Protein AF-A0A1H7GK86-F1 (afdb_monomer_lite)

Secondary structure (DSSP, 8-state):
-EEES-EEEEEESS-SB----TTS-TTS-EEEEES-EEEEEESSS-SBB-SEEEEESEEEEESTT-EE-SSBEEPTTSPBPSEEEEEE--EEEEEETTEEEETTTTTSTTSSSSEEEETTTTEEEEEEEEES-EEESS-TTEEEEEEEEEEEEE--SSGGGGEEEEESS-EEEE-SSEEEEEESSEEEEE-SS-EEEEES-EEEEESSEEEE--SSS-S--EEEEES-EEEEE-SSEEEE--TT-EEEESEEEEESTT-EE-TTS-EE-TTSSSBPSEEEEEE---TT-SS-SSS-SHHHHHHHHHHHTTSSPPPHHHHHHH-SSSSSS--HHHHHHHHHHHTTSS---

Sequence (349 aa):
MKFVDADVSVNSKYVGVGWGSVSLDDSENTIVINHSRLDVKSSNEPAVSYKNIVLKDSCIENPVGGYTAAHYICTSSSNAAQEVLISPVDKYGIEMDDVPVTNVNSSDVKGDGKVSYDVDTKTLTLNGGTYSYINNNDVEGLTINVAADTTIKNKSNSDNYGRTFELDEDTTITGKGKLTIEAASAGVVDWYDSVLTIKNANLDITAPYGLKGPEIDKGFEKLIIMNSTLNINSSNRAISDFNYGIVLKNCKIVAPENAIISERGDVYESDGKTFVKVLKIKPNGMKGDVTGDGKINTSDVTKVAAHVKGKKLLTKEQQALVDIDGNGKVTITDLTRIAAHAKGKKMIQ

Organism: Ruminococcus albus (NCBI:txid1264)

pLDDT: mean 91.28, std 9.72, range [48.66, 98.94]

Structure (mmCIF, N/CA/C/O backbone):
data_AF-A0A1H7GK86-F1
#
_entry.id   AF-A0A1H7GK86-F1
#
loop_
_atom_site.group_PDB
_atom_site.id
_atom_site.type_symbol
_atom_site.label_atom_id
_atom_site.label_alt_id
_atom_site.label_comp_id
_atom_site.label_asym_id
_atom_site.label_entity_id
_atom_site.label_seq_id
_atom_site.pdbx_PDB_ins_code
_atom_site.Cartn_x
_atom_site.Cartn_y
_atom_site.Cartn_z
_atom_site.occupancy
_atom_site.B_iso_or_equiv
_atom_site.auth_seq_id
_atom_site.auth_comp_id
_atom_site.auth_asym_id
_atom_site.auth_atom_id
_atom_site.pdbx_PDB_model_num
ATOM 1 N N . MET A 1 1 ? 13.642 6.087 -36.904 1.00 84.62 1 MET A N 1
ATOM 2 C CA . MET A 1 1 ? 12.747 4.903 -37.001 1.00 84.62 1 MET A CA 1
ATOM 3 C C . MET A 1 1 ? 11.980 4.753 -35.691 1.00 84.62 1 MET A C 1
ATOM 5 O O . MET A 1 1 ? 12.528 5.113 -34.656 1.00 84.62 1 MET A O 1
ATOM 9 N N . LYS A 1 2 ? 10.731 4.272 -35.710 1.00 91.00 2 LYS A N 1
ATOM 10 C CA . LYS A 1 2 ? 9.925 4.089 -34.493 1.00 91.00 2 LYS A CA 1
ATOM 11 C C . LYS A 1 2 ? 9.169 2.761 -34.539 1.00 91.00 2 LYS A C 1
ATOM 13 O O . LYS A 1 2 ? 8.502 2.499 -35.534 1.00 91.00 2 LYS A O 1
ATOM 18 N N . PHE A 1 3 ? 9.250 1.991 -33.461 1.00 93.88 3 PHE A N 1
ATOM 19 C CA . PHE A 1 3 ? 8.387 0.845 -33.178 1.00 93.88 3 PHE A CA 1
ATOM 20 C C . PHE A 1 3 ? 7.424 1.234 -32.051 1.00 93.88 3 PHE A C 1
ATOM 22 O O . PHE A 1 3 ? 7.843 1.877 -31.085 1.00 93.88 3 PHE A O 1
ATOM 29 N N . VAL A 1 4 ? 6.137 0.936 -32.227 1.00 96.62 4 VAL A N 1
ATOM 30 C CA . VAL A 1 4 ? 5.062 1.205 -31.259 1.00 96.62 4 VAL A CA 1
ATOM 31 C C . VAL A 1 4 ? 4.141 0.003 -31.269 1.00 96.62 4 VAL A C 1
ATOM 33 O O . VAL A 1 4 ? 3.648 -0.325 -32.348 1.00 96.62 4 VAL A O 1
ATOM 36 N N . ASP A 1 5 ? 3.952 -0.641 -30.116 1.00 96.06 5 ASP A N 1
ATOM 37 C CA . ASP A 1 5 ? 3.096 -1.828 -29.974 1.00 96.06 5 ASP A CA 1
ATOM 38 C C . ASP A 1 5 ? 3.395 -2.903 -31.033 1.00 96.06 5 ASP A C 1
ATOM 40 O O . ASP A 1 5 ? 2.504 -3.556 -31.575 1.00 96.06 5 ASP A O 1
ATOM 44 N N . ALA A 1 6 ? 4.676 -3.033 -31.388 1.00 96.00 6 ALA A N 1
ATOM 45 C CA . ALA A 1 6 ? 5.135 -3.900 -32.459 1.00 96.00 6 ALA A CA 1
ATOM 46 C C . ALA A 1 6 ? 5.778 -5.167 -31.894 1.00 96.00 6 ALA A C 1
ATOM 48 O O . ALA A 1 6 ? 6.481 -5.113 -30.887 1.00 96.00 6 ALA A O 1
ATOM 49 N N . ASP A 1 7 ? 5.603 -6.284 -32.597 1.00 97.19 7 ASP A N 1
ATOM 50 C CA . ASP A 1 7 ? 6.373 -7.509 -32.394 1.00 97.19 7 ASP A CA 1
ATOM 51 C C . ASP A 1 7 ? 7.182 -7.788 -33.659 1.00 97.19 7 ASP A C 1
ATOM 53 O O .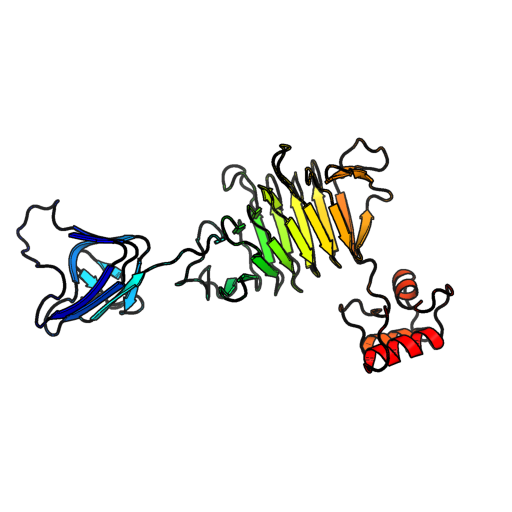 ASP A 1 7 ? 6.633 -8.011 -34.742 1.00 97.19 7 ASP A O 1
ATOM 57 N N . VAL A 1 8 ? 8.503 -7.681 -33.539 1.00 95.94 8 VAL A N 1
ATOM 58 C CA . VAL A 1 8 ? 9.427 -7.751 -34.668 1.00 95.94 8 VAL A CA 1
ATOM 59 C C . VAL A 1 8 ? 10.517 -8.762 -34.368 1.00 95.94 8 VAL A C 1
ATOM 61 O O . VAL A 1 8 ? 11.170 -8.719 -33.327 1.00 95.94 8 VAL A O 1
ATOM 64 N N . SER A 1 9 ? 10.765 -9.648 -35.329 1.00 96.50 9 SER A N 1
ATOM 65 C CA . SER A 1 9 ? 11.885 -10.582 -35.287 1.00 96.50 9 SER A CA 1
ATOM 66 C C . SER A 1 9 ? 12.755 -10.445 -36.531 1.00 96.50 9 SER A C 1
ATOM 68 O O . SER A 1 9 ? 12.253 -10.466 -37.655 1.00 96.50 9 SER A O 1
ATOM 70 N N . VAL A 1 10 ? 14.066 -10.306 -36.333 1.00 94.31 10 VAL A N 1
ATOM 71 C CA . VAL A 1 10 ? 15.051 -10.126 -37.405 1.00 94.31 10 VAL A CA 1
ATOM 72 C C . VAL A 1 10 ? 16.206 -11.097 -37.213 1.00 94.31 10 VAL A C 1
ATOM 74 O O . VAL A 1 10 ? 16.843 -11.120 -36.167 1.00 94.31 10 VAL A O 1
ATOM 77 N N . ASN A 1 11 ? 16.523 -11.850 -38.265 1.00 93.81 11 ASN A N 1
ATOM 78 C CA . ASN A 1 11 ? 17.737 -12.655 -38.350 1.00 93.81 11 ASN A CA 1
ATOM 79 C C . ASN A 1 11 ? 18.570 -12.143 -39.528 1.00 93.81 11 ASN A C 1
ATOM 81 O O . ASN A 1 11 ? 18.125 -12.212 -40.675 1.00 93.81 11 ASN A O 1
ATOM 85 N N . SER A 1 12 ? 19.763 -11.622 -39.253 1.00 90.19 12 SER A N 1
ATOM 86 C CA . SER A 1 12 ? 20.654 -11.035 -40.257 1.00 90.19 12 SER A CA 1
ATOM 87 C C . SER A 1 12 ? 22.052 -11.637 -40.178 1.00 90.19 12 SER A C 1
ATOM 89 O O . SER A 1 12 ? 22.502 -12.114 -39.140 1.00 90.19 12 SER A O 1
ATOM 91 N N . LYS A 1 13 ? 22.779 -11.610 -41.294 1.00 87.06 13 LYS A N 1
ATOM 92 C CA . LYS A 1 13 ? 24.205 -11.964 -41.298 1.00 87.06 13 LYS A CA 1
ATOM 93 C C . LYS A 1 13 ? 25.082 -10.815 -40.775 1.00 87.06 13 LYS A C 1
ATOM 95 O O . LYS A 1 13 ? 26.131 -11.062 -40.181 1.00 87.06 13 LYS A O 1
ATOM 100 N N . TYR A 1 14 ? 24.650 -9.582 -41.021 1.00 86.75 14 TYR A N 1
ATOM 101 C CA . TYR A 1 14 ? 25.329 -8.326 -40.671 1.00 86.75 14 TYR A CA 1
ATOM 102 C C . TYR A 1 14 ? 24.502 -7.605 -39.597 1.00 86.75 14 TYR A C 1
ATOM 104 O O . TYR A 1 14 ? 23.848 -8.296 -38.815 1.00 86.75 14 TYR A O 1
ATOM 112 N N . VAL A 1 15 ? 24.489 -6.267 -39.535 1.00 82.50 15 VAL A N 1
ATOM 113 C CA . VAL A 1 15 ? 23.549 -5.557 -38.646 1.00 82.50 15 VAL A CA 1
ATOM 114 C C . VAL A 1 15 ? 22.115 -6.052 -38.871 1.00 82.50 15 VAL A C 1
ATOM 116 O O . VAL A 1 15 ? 21.673 -6.226 -40.012 1.00 82.50 15 VAL A O 1
ATOM 119 N N . GLY A 1 16 ? 21.400 -6.329 -37.779 1.00 81.75 16 GLY A N 1
ATOM 120 C CA . GLY A 1 16 ? 19.996 -6.732 -37.822 1.00 81.75 16 GLY A CA 1
ATOM 121 C C . GLY A 1 16 ? 19.073 -5.540 -38.053 1.00 81.75 16 GLY A C 1
ATOM 122 O O . GLY A 1 16 ? 18.332 -5.501 -39.032 1.00 81.75 16 GLY A O 1
ATOM 123 N N . VAL A 1 17 ? 19.144 -4.546 -37.168 1.00 85.38 17 VAL A N 1
ATOM 124 C CA . VAL A 1 17 ? 18.317 -3.335 -37.217 1.00 85.38 17 VAL A CA 1
ATOM 125 C C . VAL A 1 17 ? 19.205 -2.093 -37.198 1.00 85.38 17 VAL A C 1
ATOM 127 O O . VAL A 1 17 ? 19.900 -1.822 -36.218 1.00 85.38 17 VAL A O 1
ATOM 130 N N . GLY A 1 18 ? 19.149 -1.327 -38.290 1.00 79.81 18 GLY A N 1
ATOM 131 C CA . GLY A 1 18 ? 19.946 -0.117 -38.514 1.00 79.81 18 GLY A CA 1
ATOM 132 C C . GLY A 1 18 ? 21.078 -0.309 -39.526 1.00 79.81 18 GLY A C 1
ATOM 133 O O . GLY A 1 18 ? 21.353 -1.420 -39.974 1.00 79.81 18 GLY A O 1
ATOM 134 N N . TRP A 1 19 ? 21.720 0.792 -39.922 1.00 67.25 19 TRP A N 1
ATOM 135 C CA . TRP A 1 19 ? 22.901 0.770 -40.790 1.00 67.25 19 TRP A CA 1
ATOM 136 C C . TRP A 1 19 ? 23.836 1.918 -40.402 1.00 67.25 19 TRP A C 1
ATOM 138 O O . TRP A 1 19 ? 23.474 3.093 -40.482 1.00 67.25 19 TRP A O 1
ATOM 148 N N . GLY A 1 20 ? 25.025 1.574 -39.912 1.00 54.88 20 GLY A N 1
ATOM 149 C CA . GLY A 1 20 ? 26.016 2.536 -39.451 1.00 54.88 20 GLY A CA 1
ATOM 150 C C . GLY A 1 20 ? 26.873 3.060 -40.597 1.00 54.88 20 GLY A C 1
ATOM 151 O O . GLY A 1 20 ? 28.006 2.622 -40.755 1.00 54.88 20 GLY A O 1
ATOM 152 N N . SER A 1 21 ? 26.395 4.034 -41.373 1.00 50.97 21 SER A N 1
ATOM 153 C CA . SER A 1 21 ? 27.348 4.959 -41.993 1.00 50.97 21 SER A CA 1
ATOM 154 C C . SER A 1 21 ? 27.716 6.001 -40.943 1.00 50.97 21 SER A C 1
ATOM 156 O O . SER A 1 21 ? 26.876 6.803 -40.539 1.00 50.97 21 SER A O 1
ATOM 158 N N . VAL A 1 22 ? 28.980 6.007 -40.527 1.00 51.28 22 VAL A N 1
ATOM 159 C CA . VAL A 1 22 ? 29.613 6.982 -39.613 1.00 51.28 22 VAL A CA 1
ATOM 160 C C . VAL A 1 22 ? 29.567 8.439 -40.127 1.00 51.28 22 VAL A C 1
ATOM 162 O O . VAL A 1 22 ? 30.190 9.314 -39.539 1.00 51.28 22 VAL A O 1
ATOM 165 N N . SER A 1 23 ? 28.860 8.706 -41.232 1.00 50.78 23 SER A N 1
ATOM 166 C CA . SER A 1 23 ? 28.911 9.942 -42.018 1.00 50.78 23 SER A CA 1
ATOM 167 C C . SER A 1 23 ? 27.542 10.562 -42.341 1.00 50.78 23 SER A C 1
ATOM 169 O O . SER A 1 23 ? 27.446 11.297 -43.321 1.00 50.78 23 SER A O 1
ATOM 171 N N . LEU A 1 24 ? 26.473 10.247 -41.602 1.00 48.66 24 LEU A N 1
ATOM 172 C CA . LEU A 1 24 ? 25.184 10.932 -41.775 1.00 48.66 24 LEU A CA 1
ATOM 173 C C . LEU A 1 24 ? 24.991 11.972 -40.675 1.00 48.66 24 LEU A C 1
ATOM 175 O O . LEU A 1 24 ? 25.201 11.669 -39.502 1.00 48.66 24 LEU A O 1
ATOM 179 N N . ASP A 1 25 ? 24.605 13.176 -41.101 1.00 53.25 25 ASP A N 1
ATOM 180 C CA . ASP A 1 25 ? 24.373 14.355 -40.272 1.00 53.25 25 ASP A CA 1
ATOM 181 C C . ASP A 1 25 ? 23.618 14.031 -38.973 1.00 53.25 25 ASP A C 1
ATOM 183 O O . ASP A 1 25 ? 22.652 13.265 -38.911 1.00 53.25 25 ASP A O 1
ATOM 187 N N . ASP A 1 26 ? 24.114 14.635 -37.904 1.00 53.19 26 ASP A N 1
ATOM 188 C CA . ASP A 1 26 ? 24.126 14.091 -36.552 1.00 53.19 26 ASP A CA 1
ATOM 189 C C . ASP A 1 26 ? 22.781 14.103 -35.790 1.00 53.19 26 ASP A C 1
ATOM 191 O O . ASP A 1 26 ? 22.754 13.713 -34.616 1.00 53.19 26 ASP A O 1
ATOM 195 N N . SER A 1 27 ? 21.672 14.500 -36.421 1.00 52.91 27 SER A N 1
ATOM 196 C CA . SER A 1 27 ? 20.358 14.682 -35.782 1.00 52.91 27 SER A CA 1
ATOM 197 C C . SER A 1 27 ? 19.278 13.655 -36.164 1.00 52.91 27 SER A C 1
ATOM 199 O O . SER A 1 27 ? 18.300 13.536 -35.425 1.00 52.91 27 SER A O 1
ATOM 201 N N . GLU A 1 28 ? 19.427 12.869 -37.241 1.00 58.44 28 GLU A N 1
ATOM 202 C CA . GLU A 1 28 ? 18.308 12.051 -37.765 1.00 58.44 28 GLU A CA 1
ATOM 203 C C . GLU A 1 28 ? 18.376 10.536 -37.469 1.00 58.44 28 GLU A C 1
ATOM 205 O O . GLU A 1 28 ? 17.367 9.836 -37.600 1.00 58.44 28 GLU A O 1
ATOM 210 N N . ASN A 1 29 ? 19.504 9.991 -36.992 1.00 79.88 29 ASN A N 1
ATOM 211 C CA . ASN A 1 29 ? 19.657 8.535 -36.816 1.00 79.88 29 ASN A CA 1
ATOM 212 C C . ASN A 1 29 ? 19.263 8.017 -35.413 1.00 79.88 29 ASN A C 1
ATOM 214 O O . ASN A 1 29 ? 20.079 7.447 -34.682 1.00 79.88 29 ASN A O 1
ATOM 218 N N . THR A 1 30 ? 17.999 8.227 -35.037 1.00 86.06 30 THR A N 1
ATOM 219 C CA . THR A 1 30 ? 17.417 7.729 -33.776 1.00 86.06 30 THR A CA 1
ATOM 220 C C . THR A 1 30 ? 16.427 6.592 -34.032 1.00 86.06 30 THR A C 1
ATOM 222 O O . THR A 1 30 ? 15.552 6.694 -34.903 1.00 86.06 30 THR A O 1
ATOM 225 N N . ILE A 1 31 ? 16.520 5.526 -33.236 1.00 90.00 31 ILE A N 1
ATOM 226 C CA . ILE A 1 31 ? 15.469 4.516 -33.099 1.00 90.00 31 ILE A CA 1
ATOM 227 C C . ILE A 1 31 ? 14.743 4.714 -31.768 1.00 90.00 31 ILE A C 1
ATOM 229 O O . ILE A 1 31 ? 15.368 4.842 -30.717 1.00 90.00 31 ILE A O 1
ATOM 233 N N . VAL A 1 32 ? 13.414 4.752 -31.824 1.00 93.31 32 VAL A N 1
ATOM 234 C CA . VAL A 1 32 ? 12.554 4.753 -30.637 1.00 93.31 32 VAL A CA 1
ATOM 235 C C . VAL A 1 32 ? 11.793 3.438 -30.608 1.00 93.31 32 VAL A C 1
ATOM 237 O O . VAL A 1 32 ? 11.059 3.137 -31.548 1.00 93.31 32 VAL A O 1
ATOM 240 N N . ILE A 1 33 ? 11.962 2.671 -29.540 1.00 95.50 33 ILE A N 1
ATOM 241 C CA . ILE A 1 33 ? 11.252 1.414 -29.309 1.00 95.50 33 ILE A CA 1
ATOM 242 C C . ILE A 1 33 ? 10.310 1.681 -28.146 1.00 95.50 33 ILE A C 1
ATOM 244 O O . ILE A 1 33 ? 10.768 1.922 -27.030 1.00 95.50 33 ILE A O 1
ATOM 248 N N . ASN A 1 34 ? 9.017 1.769 -28.452 1.00 97.50 34 ASN A N 1
ATOM 249 C CA . ASN A 1 34 ? 7.983 2.124 -27.494 1.00 97.50 34 ASN A CA 1
ATOM 250 C C . ASN A 1 34 ? 7.036 0.951 -27.282 1.00 97.50 34 ASN A C 1
ATOM 252 O O . ASN A 1 34 ? 6.364 0.572 -28.241 1.00 97.50 34 ASN A O 1
ATOM 256 N N . HIS A 1 35 ? 6.975 0.411 -26.068 1.00 97.38 35 HIS A N 1
ATOM 257 C CA . HIS A 1 35 ? 6.081 -0.696 -25.725 1.00 97.38 35 HIS A CA 1
ATOM 258 C C . HIS A 1 35 ? 6.071 -1.796 -26.804 1.00 97.38 35 HIS A C 1
ATOM 260 O O . HIS A 1 35 ? 5.052 -2.116 -27.402 1.00 97.38 35 HIS A O 1
ATOM 266 N N . SER A 1 36 ? 7.255 -2.277 -27.191 1.00 97.62 36 SER A N 1
ATOM 267 C CA . SER A 1 36 ? 7.409 -3.178 -28.339 1.00 97.62 36 SER A CA 1
ATOM 268 C C . SER A 1 36 ? 8.354 -4.324 -28.018 1.00 97.62 36 SER A C 1
ATOM 270 O O . SER A 1 36 ? 9.335 -4.149 -27.294 1.00 97.62 36 SER A O 1
ATOM 272 N N . ARG A 1 37 ? 8.092 -5.477 -28.634 1.00 97.12 37 ARG A N 1
ATOM 273 C CA . ARG A 1 37 ? 9.010 -6.608 -28.665 1.00 97.12 37 ARG A CA 1
ATOM 274 C C . ARG A 1 37 ? 9.904 -6.524 -29.901 1.00 97.12 37 ARG A C 1
ATOM 276 O O . ARG A 1 37 ? 9.423 -6.401 -31.028 1.00 97.12 37 ARG A O 1
ATOM 283 N N . LEU A 1 38 ? 11.213 -6.616 -29.695 1.00 96.69 38 LEU A N 1
ATOM 284 C CA . LEU A 1 38 ? 12.206 -6.639 -30.763 1.00 96.69 38 LEU A CA 1
ATOM 285 C C . LEU A 1 38 ? 13.244 -7.737 -30.493 1.00 96.69 38 LEU A C 1
ATOM 287 O O . LEU A 1 38 ? 14.086 -7.595 -29.612 1.00 96.69 38 LEU A O 1
ATOM 291 N N . ASP A 1 39 ? 13.178 -8.819 -31.267 1.00 97.50 39 ASP A N 1
ATOM 292 C CA . ASP A 1 39 ? 14.074 -9.984 -31.207 1.00 97.50 39 ASP A CA 1
ATOM 293 C C . ASP A 1 39 ? 15.011 -9.972 -32.418 1.00 97.50 39 ASP A C 1
ATOM 295 O O . ASP A 1 39 ? 14.604 -10.252 -33.548 1.00 97.50 39 ASP A O 1
ATOM 299 N N . VAL A 1 40 ? 16.258 -9.559 -32.210 1.00 96.31 40 VAL A N 1
ATOM 300 C CA . VAL A 1 40 ? 17.212 -9.281 -33.285 1.00 96.31 40 VAL A CA 1
ATOM 301 C C . VAL A 1 40 ? 18.475 -10.089 -33.077 1.00 96.31 40 VAL A C 1
ATOM 303 O O . VAL A 1 40 ? 19.158 -9.957 -32.062 1.00 96.31 40 VAL A O 1
ATOM 306 N N . LYS A 1 41 ? 18.811 -10.889 -34.087 1.00 95.75 41 LYS A N 1
ATOM 307 C CA . LYS A 1 41 ? 20.003 -11.734 -34.109 1.00 95.75 41 LYS A CA 1
ATOM 308 C C . LYS A 1 41 ? 20.855 -11.412 -35.325 1.00 95.75 41 LYS A C 1
ATOM 310 O O . LYS A 1 41 ? 20.350 -11.311 -36.448 1.00 95.75 41 LYS A O 1
ATOM 315 N N . SER A 1 42 ? 22.153 -11.283 -35.101 1.00 93.62 42 SER A N 1
ATOM 316 C CA . SER A 1 42 ? 23.173 -11.050 -36.117 1.00 93.62 42 SER A CA 1
ATOM 317 C C . SER A 1 42 ? 24.361 -11.990 -35.926 1.00 93.62 42 SER A C 1
ATOM 319 O O . SER A 1 42 ? 24.714 -12.333 -34.805 1.00 93.62 42 SER A O 1
ATOM 321 N N . SER A 1 43 ? 25.007 -12.425 -37.013 1.00 91.31 43 SER A N 1
ATOM 322 C CA . SER A 1 43 ? 26.142 -13.363 -36.905 1.00 91.31 43 SER A CA 1
ATOM 323 C C . SER A 1 43 ? 27.527 -12.705 -36.907 1.00 91.31 43 SER A C 1
ATOM 325 O O . SER A 1 43 ? 28.463 -13.278 -36.360 1.00 91.31 43 SER A O 1
ATOM 327 N N . ASN A 1 44 ? 27.691 -11.532 -37.534 1.00 86.12 44 ASN A N 1
ATOM 328 C CA . ASN A 1 44 ? 29.019 -10.919 -37.738 1.00 86.12 44 ASN A CA 1
ATOM 329 C C . ASN A 1 44 ? 29.164 -9.503 -37.171 1.00 86.12 44 ASN A C 1
ATOM 331 O O . ASN A 1 44 ? 30.279 -9.031 -36.978 1.00 86.12 44 ASN A O 1
ATOM 335 N N . GLU A 1 45 ? 28.055 -8.817 -36.928 1.00 89.00 45 GLU A N 1
ATOM 336 C CA . GLU A 1 45 ? 28.014 -7.399 -36.558 1.00 89.00 45 GLU A CA 1
ATOM 337 C C . GLU A 1 45 ? 27.010 -7.194 -35.420 1.00 89.00 45 GLU A C 1
ATOM 339 O O . GLU A 1 45 ? 26.300 -8.139 -35.085 1.00 89.00 45 GLU A O 1
ATOM 344 N N . PRO A 1 46 ? 26.935 -6.010 -34.795 1.00 91.31 46 PRO A N 1
ATOM 345 C CA . PRO A 1 46 ? 25.956 -5.739 -33.745 1.00 91.31 46 PRO A CA 1
ATOM 346 C C . PRO A 1 46 ? 24.510 -5.947 -34.215 1.00 91.31 46 PRO A C 1
ATOM 348 O O . PRO A 1 46 ? 24.156 -5.570 -35.329 1.00 91.31 46 PRO A O 1
ATOM 351 N N . ALA A 1 47 ? 23.661 -6.503 -33.353 1.00 92.94 47 ALA A N 1
ATOM 352 C CA . ALA A 1 47 ? 22.250 -6.758 -33.633 1.00 92.94 47 ALA A CA 1
ATOM 353 C C . ALA A 1 47 ? 21.506 -5.460 -33.957 1.00 92.94 47 ALA A C 1
ATOM 355 O O . ALA A 1 47 ? 20.804 -5.368 -34.963 1.00 92.94 47 ALA A O 1
ATOM 356 N N . VAL A 1 48 ? 21.707 -4.437 -33.127 1.00 91.19 48 VAL A N 1
ATOM 357 C CA . VAL A 1 48 ? 21.092 -3.117 -33.275 1.00 91.19 48 VAL A CA 1
ATOM 358 C C . VAL A 1 48 ? 22.194 -2.072 -33.395 1.00 91.19 48 VAL A C 1
ATOM 360 O O . VAL A 1 48 ? 23.068 -2.001 -32.529 1.00 91.19 48 VAL A O 1
ATOM 363 N N . SER A 1 49 ? 22.140 -1.253 -34.450 1.00 89.00 49 SER A N 1
ATOM 364 C CA . SER A 1 49 ? 23.074 -0.146 -34.658 1.00 89.00 49 SER A CA 1
ATOM 365 C C . SER A 1 49 ? 22.364 1.158 -35.028 1.00 89.00 49 SER A C 1
ATOM 367 O O . SER A 1 49 ? 21.945 1.360 -36.167 1.00 89.00 49 SER A O 1
ATOM 369 N N . TYR A 1 50 ? 22.249 2.059 -34.055 1.00 86.06 50 TYR A N 1
ATOM 370 C CA . TYR A 1 50 ? 21.655 3.391 -34.191 1.00 86.06 50 TYR A CA 1
ATOM 371 C C . TYR A 1 50 ? 22.387 4.365 -33.284 1.00 86.06 50 TYR A C 1
ATOM 373 O O . TYR A 1 50 ? 22.634 4.039 -32.127 1.00 86.06 50 TYR A O 1
ATOM 381 N N . LYS A 1 51 ? 22.676 5.578 -33.774 1.00 81.25 51 LYS A N 1
ATOM 382 C CA . LYS A 1 51 ? 23.374 6.610 -32.990 1.00 81.25 51 LYS A CA 1
ATOM 383 C C . LYS A 1 51 ? 22.704 6.831 -31.631 1.00 81.25 51 LYS A C 1
ATOM 385 O O . LYS A 1 51 ? 23.389 6.801 -30.612 1.00 81.25 51 LYS A O 1
ATOM 390 N N . ASN A 1 52 ? 21.379 6.978 -31.643 1.00 86.00 52 ASN A N 1
ATOM 391 C CA . ASN A 1 52 ? 20.560 7.074 -30.442 1.00 86.00 52 ASN A CA 1
ATOM 392 C C . ASN A 1 52 ? 19.539 5.933 -30.411 1.00 86.00 52 ASN A C 1
ATOM 394 O O . ASN A 1 52 ? 18.747 5.777 -31.345 1.00 86.00 52 ASN A O 1
ATOM 398 N N . ILE A 1 53 ? 19.531 5.178 -29.316 1.00 90.75 53 ILE A N 1
ATOM 399 C CA . ILE A 1 53 ? 18.558 4.120 -29.039 1.00 90.75 53 ILE A CA 1
ATOM 400 C C . ILE A 1 53 ? 17.752 4.570 -27.830 1.00 90.75 53 ILE A C 1
ATOM 402 O O . ILE A 1 53 ? 18.293 4.713 -26.737 1.00 90.75 53 ILE A O 1
ATOM 406 N N . VAL A 1 54 ? 16.468 4.838 -28.040 1.00 92.81 54 VAL A N 1
ATOM 407 C CA . VAL A 1 54 ? 15.564 5.311 -26.992 1.00 92.81 54 VAL A CA 1
ATOM 408 C C . VAL A 1 54 ? 14.542 4.224 -26.718 1.00 92.81 54 VAL A C 1
ATOM 410 O O . VAL A 1 54 ? 13.735 3.891 -27.588 1.00 92.81 54 VAL A O 1
ATOM 413 N N . LEU A 1 55 ? 14.566 3.697 -25.499 1.00 95.00 55 LEU A N 1
ATOM 414 C CA . LEU A 1 55 ? 13.552 2.777 -25.006 1.00 95.00 55 LEU A CA 1
ATOM 415 C C . LEU A 1 55 ? 12.498 3.575 -24.239 1.00 95.00 55 LEU A C 1
ATOM 417 O O . LEU A 1 55 ? 12.831 4.416 -23.404 1.00 95.00 55 LEU A O 1
ATOM 421 N N . LYS A 1 56 ? 11.229 3.334 -24.551 1.00 95.81 56 LYS A N 1
ATOM 422 C CA . LYS A 1 56 ? 10.077 3.870 -23.826 1.00 95.81 56 LYS A CA 1
ATOM 423 C C . LYS A 1 56 ? 9.160 2.704 -23.510 1.00 95.81 56 LYS A C 1
ATOM 425 O O . LYS A 1 56 ? 8.843 1.943 -24.415 1.00 95.81 56 LYS A O 1
ATOM 430 N N . ASP A 1 57 ? 8.806 2.520 -22.242 1.00 95.94 57 ASP A N 1
ATOM 431 C CA . ASP A 1 57 ? 7.981 1.384 -21.803 1.00 95.94 57 ASP A CA 1
ATOM 432 C C . ASP A 1 57 ? 8.465 0.052 -22.425 1.00 95.94 57 ASP A C 1
ATOM 434 O O . ASP A 1 57 ? 7.707 -0.754 -22.953 1.00 95.94 57 ASP A O 1
ATOM 438 N N . SER A 1 58 ? 9.785 -0.130 -22.493 1.00 96.81 58 SER A N 1
ATOM 439 C CA . SER A 1 58 ? 10.458 -1.286 -23.090 1.00 96.81 58 SER A CA 1
ATOM 440 C C . SER A 1 58 ? 11.801 -1.491 -22.399 1.00 96.81 58 SER A C 1
ATOM 442 O O . SER A 1 58 ? 12.450 -0.518 -22.009 1.00 96.81 58 SER A O 1
ATOM 444 N N . CYS A 1 59 ? 12.229 -2.741 -22.251 1.00 96.25 59 CYS A N 1
ATOM 445 C CA . CYS A 1 59 ? 13.455 -3.106 -21.544 1.00 96.25 59 CYS A CA 1
ATOM 446 C C . CYS A 1 59 ? 14.307 -4.085 -22.351 1.00 96.25 59 CYS A C 1
ATOM 448 O O . CYS A 1 59 ? 13.789 -4.855 -23.155 1.00 96.25 59 CYS A O 1
ATOM 450 N N . ILE A 1 60 ? 15.618 -4.086 -22.106 1.00 96.75 60 ILE A N 1
ATOM 451 C CA . ILE A 1 60 ? 16.529 -5.097 -22.654 1.00 96.75 60 ILE A CA 1
ATOM 452 C C . ILE A 1 60 ? 16.426 -6.343 -21.770 1.00 96.75 60 ILE A C 1
ATOM 454 O O . ILE A 1 60 ? 16.842 -6.318 -20.615 1.00 96.75 60 ILE A O 1
ATOM 458 N N . GLU A 1 61 ? 15.873 -7.421 -22.315 1.00 95.19 61 GLU A N 1
ATOM 459 C CA . GLU A 1 61 ? 15.792 -8.733 -21.663 1.00 95.19 61 GLU A CA 1
ATOM 460 C C . GLU A 1 61 ? 17.047 -9.567 -21.954 1.00 95.19 61 GLU A C 1
ATOM 462 O O . GLU A 1 61 ? 17.600 -10.223 -21.072 1.00 95.19 61 GLU A O 1
ATOM 467 N N . ASN A 1 62 ? 17.546 -9.482 -23.190 1.00 95.62 62 ASN A N 1
ATOM 468 C CA . ASN A 1 62 ? 18.798 -10.100 -23.609 1.00 95.62 62 ASN A CA 1
ATOM 469 C C . ASN A 1 62 ? 19.642 -9.073 -24.382 1.00 95.62 62 ASN A C 1
ATOM 471 O O . ASN A 1 62 ? 19.104 -8.424 -25.281 1.00 95.62 62 ASN A O 1
ATOM 475 N N . PRO A 1 63 ? 20.941 -8.911 -24.077 1.00 95.06 63 PRO A N 1
ATOM 476 C CA . PRO A 1 63 ? 21.687 -9.568 -23.001 1.00 95.06 63 PRO A CA 1
ATOM 477 C C . PRO A 1 63 ? 21.268 -9.088 -21.605 1.00 95.06 63 PRO A C 1
ATOM 479 O O . PRO A 1 63 ? 20.999 -7.905 -21.401 1.00 95.06 63 PRO A O 1
ATOM 482 N N . VAL A 1 64 ? 21.279 -9.997 -20.625 1.00 92.00 64 VAL A N 1
ATOM 483 C CA . VAL A 1 64 ? 21.027 -9.657 -19.214 1.00 92.00 64 VAL A CA 1
ATOM 484 C C . VAL A 1 64 ? 22.074 -8.648 -18.727 1.00 92.00 64 VAL A C 1
ATOM 486 O O . VAL A 1 64 ? 23.279 -8.852 -18.898 1.00 92.00 64 VAL A O 1
ATOM 489 N N . GLY A 1 65 ? 21.615 -7.548 -18.124 1.00 89.88 65 GLY A N 1
ATOM 490 C CA . GLY A 1 65 ? 22.478 -6.432 -17.717 1.00 89.88 65 GLY A CA 1
ATOM 491 C C . GLY A 1 65 ? 23.031 -5.614 -18.890 1.00 89.88 65 GLY A C 1
ATOM 492 O O . GLY A 1 65 ? 23.984 -4.855 -18.713 1.00 89.88 65 GLY A O 1
ATOM 493 N N . GLY A 1 66 ? 22.476 -5.795 -20.091 1.00 93.31 66 GLY A N 1
ATOM 494 C CA . GLY A 1 66 ? 22.788 -4.981 -21.252 1.00 93.31 66 GLY A CA 1
ATOM 495 C C . GLY A 1 66 ? 22.283 -3.550 -21.114 1.00 93.31 66 GLY A C 1
ATOM 496 O O . GLY A 1 66 ? 21.371 -3.254 -20.344 1.00 93.31 66 GLY A O 1
ATOM 497 N N . TYR A 1 67 ? 22.886 -2.648 -21.879 1.00 93.88 67 TYR A N 1
ATOM 498 C CA . TYR A 1 67 ? 22.557 -1.228 -21.839 1.00 93.88 67 TYR A CA 1
ATOM 499 C C . TYR A 1 67 ? 22.713 -0.587 -23.216 1.00 93.88 67 TYR A C 1
ATOM 501 O O . TYR A 1 67 ? 23.445 -1.072 -24.080 1.00 93.88 67 TYR A O 1
ATOM 509 N N . THR A 1 68 ? 22.023 0.530 -23.425 1.00 91.94 68 THR A N 1
ATOM 510 C CA . THR A 1 68 ? 22.200 1.355 -24.619 1.00 91.94 68 THR A CA 1
ATOM 511 C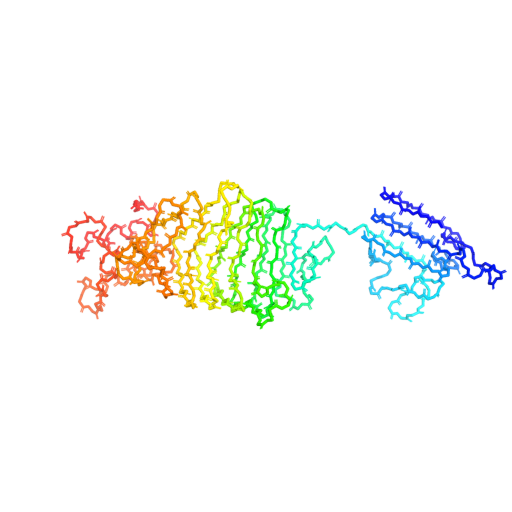 C . THR A 1 68 ? 23.479 2.175 -24.477 1.00 91.94 68 THR A C 1
ATOM 513 O O . THR A 1 68 ? 23.569 3.046 -23.610 1.00 91.94 68 THR A O 1
ATOM 516 N N . ALA A 1 69 ? 24.466 1.910 -25.324 1.00 84.69 69 ALA A N 1
ATOM 517 C CA . ALA A 1 69 ? 25.623 2.773 -25.510 1.00 84.69 69 ALA A CA 1
ATOM 518 C C . ALA A 1 69 ? 25.398 3.685 -26.723 1.00 84.69 69 ALA A C 1
ATOM 520 O O . ALA A 1 69 ? 24.442 3.514 -27.485 1.00 84.69 69 ALA A O 1
ATOM 521 N N . ALA A 1 70 ? 26.302 4.641 -26.944 1.00 74.56 70 ALA A N 1
ATOM 522 C CA . ALA A 1 70 ? 26.331 5.341 -28.221 1.00 74.56 70 ALA A CA 1
ATOM 523 C C . ALA A 1 70 ? 26.488 4.302 -29.344 1.00 74.56 70 ALA A C 1
ATOM 525 O O . ALA A 1 70 ? 27.408 3.485 -29.307 1.00 74.56 70 ALA A O 1
ATOM 526 N N . HIS A 1 71 ? 25.596 4.349 -30.332 1.00 82.31 71 HIS A N 1
ATOM 527 C CA . HIS A 1 71 ? 25.576 3.494 -31.523 1.00 82.31 71 HIS A CA 1
ATOM 528 C C . HIS A 1 71 ? 25.054 2.059 -31.375 1.00 82.31 71 HIS A C 1
ATOM 530 O O . HIS A 1 71 ? 24.601 1.527 -32.386 1.00 82.31 71 HIS A O 1
ATOM 536 N N . TYR A 1 72 ? 25.079 1.429 -30.196 1.00 89.25 72 TYR A N 1
ATOM 537 C CA . TYR A 1 72 ? 24.754 -0.000 -30.055 1.00 89.25 72 TYR A CA 1
ATOM 538 C C . TYR A 1 72 ? 24.062 -0.335 -28.733 1.00 89.25 72 TYR A C 1
ATOM 540 O O . TYR A 1 72 ? 24.151 0.403 -27.752 1.00 89.25 72 TYR A O 1
ATOM 548 N N . ILE A 1 73 ? 23.437 -1.511 -28.687 1.00 91.25 73 ILE A N 1
ATOM 549 C CA . ILE A 1 73 ? 23.147 -2.191 -27.422 1.00 91.25 73 ILE A CA 1
ATOM 550 C C . ILE A 1 73 ? 24.362 -3.033 -27.055 1.00 91.25 73 ILE A C 1
ATOM 552 O O . ILE A 1 73 ? 24.839 -3.831 -27.866 1.00 91.25 73 ILE A O 1
ATOM 556 N N . CYS A 1 74 ? 24.864 -2.838 -25.841 1.00 90.75 74 CYS A N 1
ATOM 557 C CA . CYS A 1 74 ? 26.020 -3.547 -25.321 1.00 90.75 74 CYS A CA 1
ATOM 558 C C . CYS A 1 74 ? 25.615 -4.638 -24.330 1.00 90.75 74 CYS A C 1
ATOM 560 O O . CYS A 1 74 ? 24.604 -4.530 -23.638 1.00 90.75 74 CYS A O 1
ATOM 562 N N . THR A 1 75 ? 26.443 -5.674 -24.232 1.00 91.19 75 THR A N 1
ATOM 563 C CA . THR A 1 75 ? 26.466 -6.610 -23.107 1.00 91.19 75 THR A CA 1
ATOM 564 C C . THR A 1 75 ? 26.951 -5.906 -21.837 1.00 91.19 75 THR A C 1
ATOM 566 O O . THR A 1 75 ? 27.537 -4.824 -21.889 1.00 91.19 75 THR A O 1
ATOM 569 N N . SER A 1 76 ? 26.807 -6.563 -20.686 1.00 87.12 76 SER A N 1
ATOM 570 C CA . SER A 1 76 ? 27.372 -6.094 -19.410 1.00 87.12 76 SER A CA 1
ATOM 571 C C . SER A 1 76 ? 28.905 -5.947 -19.415 1.00 87.12 76 SER A C 1
ATOM 573 O O . SER A 1 76 ? 29.463 -5.237 -18.586 1.00 87.12 76 SER A O 1
ATOM 575 N N . SER A 1 77 ? 29.594 -6.586 -20.366 1.00 87.75 77 SER A N 1
ATOM 576 C CA . SER A 1 77 ? 31.039 -6.466 -20.606 1.00 87.75 77 SER A CA 1
ATOM 577 C C . SER A 1 77 ? 31.416 -5.380 -21.624 1.00 87.75 77 SER A C 1
ATOM 579 O O . SER A 1 77 ? 32.547 -5.364 -22.106 1.00 87.75 77 SER A O 1
ATOM 581 N N . SER A 1 78 ? 30.482 -4.484 -21.959 1.00 85.12 78 SER A N 1
ATOM 582 C CA . SER A 1 78 ? 30.666 -3.356 -22.885 1.00 85.12 78 SER A CA 1
ATOM 583 C C . SER A 1 78 ? 30.927 -3.738 -24.348 1.00 85.12 78 SER A C 1
ATOM 585 O O . SER A 1 78 ? 31.320 -2.885 -25.143 1.00 85.12 78 SER A O 1
ATOM 587 N N . ASN A 1 79 ? 30.688 -4.995 -24.732 1.00 89.44 79 ASN A N 1
ATOM 588 C CA . ASN A 1 79 ? 30.775 -5.437 -26.123 1.00 89.44 79 ASN A CA 1
ATOM 589 C C . ASN A 1 79 ? 29.436 -5.227 -26.825 1.00 89.44 79 ASN A C 1
ATOM 591 O O . ASN A 1 79 ? 28.388 -5.429 -26.220 1.00 89.44 79 ASN A O 1
ATOM 595 N N . ALA A 1 80 ? 29.454 -4.889 -28.112 1.00 91.62 80 ALA A N 1
ATOM 596 C CA . ALA A 1 80 ? 28.222 -4.781 -28.882 1.00 91.62 80 ALA A CA 1
ATOM 597 C C . ALA A 1 80 ? 27.528 -6.153 -28.988 1.00 91.62 80 ALA A C 1
ATOM 599 O O . ALA A 1 80 ? 28.154 -7.153 -29.346 1.00 91.62 80 ALA A O 1
ATOM 600 N N . ALA A 1 81 ? 26.241 -6.202 -28.648 1.00 94.44 81 ALA A N 1
ATOM 601 C CA . ALA A 1 81 ? 25.473 -7.437 -28.598 1.00 94.44 81 ALA A CA 1
ATOM 602 C C . ALA A 1 81 ? 25.093 -7.909 -30.006 1.00 94.44 81 ALA A C 1
ATOM 604 O O . ALA A 1 81 ? 24.653 -7.115 -30.835 1.00 94.44 81 ALA A O 1
ATOM 605 N N . GLN A 1 82 ? 25.242 -9.208 -30.260 1.00 94.94 82 GLN A N 1
ATOM 606 C CA . GLN A 1 82 ? 24.820 -9.881 -31.497 1.00 94.94 82 GLN A CA 1
ATOM 607 C C . GLN A 1 82 ? 23.438 -10.535 -31.375 1.00 94.94 82 GLN A C 1
ATOM 609 O O . GLN A 1 82 ? 22.802 -10.859 -32.372 1.00 94.94 82 GLN A O 1
ATOM 614 N N . GLU A 1 83 ? 22.949 -10.686 -30.149 1.00 96.06 83 GLU A N 1
ATOM 615 C CA . GLU A 1 83 ? 21.595 -11.129 -29.855 1.00 96.06 83 GLU A CA 1
ATOM 616 C C . GLU A 1 83 ? 20.976 -10.120 -28.900 1.00 96.06 83 GLU A C 1
ATOM 618 O O . GLU A 1 83 ? 21.507 -9.872 -27.816 1.00 96.06 83 GLU A O 1
ATOM 623 N N . VAL A 1 84 ? 19.879 -9.509 -29.331 1.00 97.00 84 VAL A N 1
ATOM 624 C CA . VAL A 1 84 ? 19.132 -8.524 -28.560 1.00 97.00 84 VAL A CA 1
ATOM 625 C C . VAL A 1 84 ? 17.681 -8.961 -28.507 1.00 97.00 84 VAL A C 1
ATOM 627 O O . VAL A 1 84 ? 17.052 -9.130 -29.547 1.00 97.00 84 VAL A O 1
ATOM 630 N N . LEU A 1 85 ? 17.152 -9.098 -27.297 1.00 97.31 85 LEU A N 1
ATOM 631 C CA . LEU A 1 85 ? 15.721 -9.181 -27.053 1.00 97.31 85 LEU A CA 1
ATOM 632 C C . LEU A 1 85 ? 15.323 -7.961 -26.236 1.00 97.31 85 LEU A C 1
ATOM 634 O O . LEU A 1 85 ? 15.786 -7.780 -25.110 1.00 97.31 85 LEU A O 1
ATOM 638 N N . ILE A 1 86 ? 14.482 -7.127 -26.827 1.00 97.25 86 ILE A N 1
ATOM 639 C CA . ILE A 1 86 ? 13.774 -6.062 -26.130 1.00 97.25 86 ILE A CA 1
ATOM 640 C C . ILE A 1 86 ? 12.329 -6.501 -25.978 1.00 97.25 86 ILE A C 1
ATOM 642 O O . ILE A 1 86 ? 11.743 -7.008 -26.935 1.00 97.25 86 ILE A O 1
ATOM 646 N N . SER A 1 87 ? 11.774 -6.277 -24.797 1.00 97.25 87 SER A N 1
ATOM 647 C CA . SER A 1 87 ? 10.412 -6.667 -24.443 1.00 97.25 87 SER A CA 1
ATOM 648 C C . SER A 1 87 ? 9.624 -5.451 -23.942 1.00 97.25 87 SER A C 1
ATOM 650 O O . SER A 1 87 ? 10.228 -4.515 -23.402 1.00 97.25 87 SER A O 1
ATOM 652 N N . PRO A 1 88 ? 8.293 -5.425 -24.141 1.00 97.44 88 PRO A N 1
ATOM 653 C CA . PRO A 1 88 ? 7.439 -4.367 -23.616 1.00 97.44 88 PRO A CA 1
ATOM 654 C C . PRO A 1 88 ? 7.420 -4.379 -22.083 1.00 97.44 88 PRO A C 1
ATOM 656 O O . PRO A 1 88 ? 7.534 -5.430 -21.447 1.00 97.44 88 PRO A O 1
ATOM 659 N N . VAL A 1 89 ? 7.275 -3.190 -21.499 1.00 97.56 89 VAL A N 1
ATOM 660 C CA . VAL A 1 89 ? 7.122 -2.995 -20.056 1.00 97.56 89 VAL A CA 1
ATOM 661 C C . VAL A 1 89 ? 5.688 -2.580 -19.772 1.00 97.56 89 VAL A C 1
ATOM 663 O O . VAL A 1 89 ? 5.308 -1.438 -20.035 1.00 97.56 89 VAL A O 1
ATOM 666 N N . ASP A 1 90 ? 4.924 -3.501 -19.198 1.00 96.06 90 ASP A N 1
ATOM 667 C CA . ASP A 1 90 ? 3.564 -3.256 -18.735 1.00 96.06 90 ASP A CA 1
ATOM 668 C C . ASP A 1 90 ? 3.613 -2.657 -17.330 1.00 96.06 90 ASP A C 1
ATOM 670 O O . ASP A 1 90 ? 4.276 -3.204 -16.447 1.00 96.06 90 ASP A O 1
ATOM 674 N N . LYS A 1 91 ? 2.909 -1.544 -17.107 1.00 96.56 91 LYS A N 1
ATOM 675 C CA . LYS A 1 91 ? 2.738 -0.937 -15.778 1.00 96.56 91 LYS A CA 1
ATOM 676 C C . LYS A 1 91 ? 1.450 -1.447 -15.159 1.00 96.56 91 LYS A C 1
ATOM 678 O O . LYS A 1 91 ? 0.412 -1.440 -15.808 1.00 96.56 91 LYS A O 1
ATOM 683 N N . TYR A 1 92 ? 1.511 -1.828 -13.892 1.00 97.25 92 TYR A N 1
ATOM 684 C CA . TYR A 1 92 ? 0.371 -2.404 -13.187 1.00 97.25 92 TYR A CA 1
ATOM 685 C C . TYR A 1 92 ? -0.430 -1.389 -12.376 1.00 97.25 92 TYR A C 1
ATOM 687 O O . TYR A 1 92 ? -1.156 -1.813 -11.503 1.00 97.25 92 TYR A O 1
ATOM 695 N N . GLY A 1 93 ? -0.278 -0.076 -12.573 1.00 96.75 93 GLY A N 1
ATOM 696 C CA . GLY A 1 93 ? -1.086 0.910 -11.833 1.00 96.75 93 GLY A CA 1
ATOM 697 C C . GLY A 1 93 ? -0.701 1.130 -10.364 1.00 96.75 93 GLY A C 1
ATOM 698 O O . GLY A 1 93 ? -1.371 1.882 -9.663 1.00 96.75 93 GLY A O 1
ATOM 699 N N . ILE A 1 94 ? 0.388 0.509 -9.903 1.00 98.06 94 ILE A N 1
ATOM 700 C CA . ILE A 1 94 ? 0.932 0.661 -8.548 1.00 98.06 94 ILE A CA 1
ATOM 701 C C . ILE A 1 94 ? 2.279 1.370 -8.642 1.00 98.06 94 ILE A C 1
ATOM 703 O O . ILE A 1 94 ? 3.071 1.087 -9.544 1.00 98.06 94 ILE A O 1
ATOM 707 N N . GLU A 1 95 ? 2.576 2.238 -7.683 1.00 97.19 95 GLU A N 1
ATOM 708 C CA . GLU A 1 95 ? 3.876 2.897 -7.563 1.00 97.19 95 GLU A CA 1
ATOM 709 C C . GLU A 1 95 ? 4.398 2.832 -6.127 1.00 97.19 95 GLU A C 1
ATOM 711 O O . GLU A 1 95 ? 3.624 2.906 -5.172 1.00 97.19 95 GLU A O 1
ATOM 716 N N . MET A 1 96 ? 5.717 2.692 -5.970 1.00 96.81 96 MET A N 1
ATOM 717 C CA . MET A 1 96 ? 6.374 2.691 -4.666 1.00 96.81 96 MET A CA 1
ATOM 718 C C . MET A 1 96 ? 7.670 3.509 -4.669 1.00 96.81 96 MET A C 1
ATOM 720 O O . MET A 1 96 ? 8.659 3.139 -5.310 1.00 96.81 96 MET A O 1
ATOM 724 N N . ASP A 1 97 ? 7.682 4.611 -3.919 1.00 95.31 97 ASP A N 1
ATOM 725 C CA . ASP A 1 97 ? 8.709 5.667 -3.946 1.00 95.31 97 ASP A CA 1
ATOM 726 C C . ASP A 1 97 ? 9.104 6.049 -5.385 1.00 95.31 97 ASP A C 1
ATOM 728 O O . ASP A 1 97 ? 10.248 5.832 -5.799 1.00 95.31 97 ASP A O 1
ATOM 732 N N . ASP A 1 98 ? 8.127 6.513 -6.168 1.00 91.12 98 ASP A N 1
ATOM 733 C CA . ASP A 1 98 ? 8.275 6.944 -7.566 1.00 91.12 98 ASP A CA 1
ATOM 734 C C . ASP A 1 98 ? 8.757 5.838 -8.537 1.00 91.12 98 ASP A C 1
ATOM 736 O O . ASP A 1 98 ? 9.138 6.106 -9.679 1.00 91.12 98 ASP A O 1
ATOM 740 N N . VAL A 1 99 ? 8.762 4.571 -8.096 1.00 96.00 99 VAL A N 1
ATOM 741 C CA . VAL A 1 99 ? 9.066 3.408 -8.940 1.00 96.00 99 VAL A CA 1
ATOM 742 C C . VAL A 1 99 ? 7.766 2.692 -9.297 1.00 96.00 99 VAL A C 1
ATOM 744 O O . VAL A 1 99 ? 7.163 2.075 -8.413 1.00 96.00 99 VAL A O 1
ATOM 747 N N . PRO A 1 100 ? 7.328 2.727 -10.569 1.00 97.12 100 PRO A N 1
ATOM 748 C CA . PRO A 1 100 ? 6.146 1.994 -10.990 1.00 97.12 100 PRO A CA 1
ATOM 749 C C . PRO A 1 100 ? 6.398 0.487 -10.903 1.00 97.12 100 PRO A C 1
ATOM 751 O O . PRO A 1 100 ? 7.480 -0.008 -11.241 1.00 97.12 100 PRO A O 1
ATOM 754 N N . VAL A 1 101 ? 5.382 -0.253 -10.474 1.00 98.31 101 VAL A N 1
ATOM 755 C CA . VAL A 1 101 ? 5.380 -1.715 -10.506 1.00 98.31 101 VAL A CA 1
ATOM 756 C C . VAL A 1 101 ? 5.036 -2.167 -11.922 1.00 98.31 101 VAL A C 1
ATOM 758 O O . VAL A 1 101 ? 4.074 -1.697 -12.530 1.00 98.31 101 VAL A O 1
ATOM 761 N N . THR A 1 102 ? 5.839 -3.081 -12.451 1.00 97.75 102 THR A N 1
ATOM 762 C CA . THR A 1 102 ? 5.790 -3.533 -13.840 1.00 97.75 102 THR A CA 1
ATOM 763 C C . THR A 1 102 ? 5.994 -5.036 -13.947 1.00 97.75 102 THR A C 1
ATOM 765 O O . THR A 1 102 ? 6.456 -5.678 -13.004 1.00 97.75 102 THR A O 1
ATOM 768 N N . ASN A 1 103 ? 5.736 -5.599 -15.125 1.00 96.31 103 ASN A N 1
ATOM 769 C CA . ASN A 1 103 ? 6.084 -6.985 -15.451 1.00 96.31 103 ASN A CA 1
ATOM 770 C C . ASN A 1 103 ? 7.584 -7.316 -15.305 1.00 96.31 103 ASN A C 1
ATOM 772 O O . ASN A 1 103 ? 7.927 -8.484 -15.142 1.00 96.31 103 ASN A O 1
ATOM 776 N N . VAL A 1 104 ? 8.472 -6.317 -15.326 1.00 95.38 104 VAL A N 1
ATOM 777 C CA . VAL A 1 104 ? 9.929 -6.515 -15.230 1.00 95.38 104 VAL A CA 1
ATOM 778 C C . VAL A 1 104 ? 10.431 -6.528 -13.788 1.00 95.38 104 VAL A C 1
ATOM 780 O O . VAL A 1 104 ? 11.344 -7.283 -13.463 1.00 95.38 104 VAL A O 1
ATOM 783 N N . ASN A 1 105 ? 9.868 -5.685 -12.920 1.00 96.38 105 ASN A N 1
ATOM 784 C CA . ASN A 1 105 ? 10.330 -5.527 -11.536 1.00 96.38 105 ASN A CA 1
ATOM 785 C C . ASN A 1 105 ? 9.371 -6.118 -10.494 1.00 96.38 105 ASN A C 1
ATOM 787 O O . ASN A 1 105 ? 9.656 -6.023 -9.306 1.00 96.38 105 ASN A O 1
ATOM 791 N N . SER A 1 106 ? 8.259 -6.746 -10.885 1.00 97.75 106 SER A N 1
ATOM 792 C CA . SER A 1 106 ? 7.262 -7.242 -9.928 1.00 97.75 106 SER A CA 1
ATOM 793 C C . SER A 1 106 ? 7.817 -8.251 -8.920 1.00 97.75 106 SER A C 1
ATOM 795 O O . SER A 1 106 ? 7.346 -8.294 -7.790 1.00 97.75 106 SER A O 1
ATOM 797 N N . SER A 1 107 ? 8.849 -9.029 -9.248 1.00 98.00 107 SER A N 1
ATOM 798 C CA . SER A 1 107 ? 9.468 -9.942 -8.276 1.00 98.00 107 SER A CA 1
ATOM 799 C C . SER A 1 107 ? 10.306 -9.237 -7.202 1.00 98.00 107 SER A C 1
ATOM 801 O O . SER A 1 107 ? 10.532 -9.822 -6.144 1.00 98.00 107 SER A O 1
ATOM 803 N N . ASP A 1 108 ? 10.790 -8.02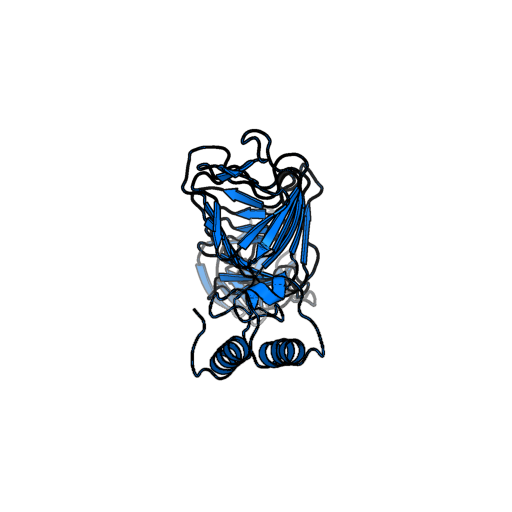3 -7.478 1.00 98.06 108 ASP A N 1
ATOM 804 C CA . ASP A 1 108 ? 11.614 -7.209 -6.578 1.00 98.06 108 ASP A CA 1
ATOM 805 C C . ASP A 1 108 ? 11.513 -5.720 -6.958 1.00 98.06 108 ASP A C 1
ATOM 807 O O . ASP A 1 108 ? 12.367 -5.165 -7.654 1.00 98.06 108 ASP A O 1
ATOM 811 N N . VAL A 1 109 ? 10.433 -5.072 -6.520 1.00 98.12 109 VAL A N 1
ATOM 812 C CA . VAL A 1 109 ? 10.023 -3.736 -6.991 1.00 98.12 109 VAL A CA 1
ATOM 813 C C . VAL A 1 109 ? 11.098 -2.683 -6.726 1.00 98.12 109 VAL A C 1
ATOM 815 O O . VAL A 1 109 ? 11.295 -1.771 -7.531 1.00 98.12 109 VAL A O 1
ATOM 818 N N . LYS A 1 110 ? 11.805 -2.804 -5.596 1.00 96.62 110 LYS A N 1
ATOM 819 C CA . LYS A 1 110 ? 12.825 -1.844 -5.150 1.00 96.62 110 LYS A CA 1
ATOM 820 C C . LYS A 1 110 ? 14.259 -2.333 -5.363 1.00 96.62 110 LYS A C 1
ATOM 822 O O . LYS A 1 110 ? 15.183 -1.562 -5.113 1.00 96.62 110 LYS A O 1
ATOM 827 N N . GLY A 1 111 ? 14.455 -3.567 -5.830 1.00 96.31 111 GLY A N 1
ATOM 828 C CA . GLY A 1 111 ? 15.782 -4.172 -5.978 1.00 96.31 111 GLY A CA 1
ATOM 829 C C . GLY A 1 111 ? 16.441 -4.550 -4.644 1.00 96.31 111 GLY A C 1
ATOM 830 O O . GLY A 1 111 ? 17.665 -4.675 -4.580 1.00 96.31 111 GLY A O 1
ATOM 831 N N . ASP A 1 112 ? 15.661 -4.649 -3.563 1.00 97.00 112 ASP A N 1
ATOM 832 C CA . ASP A 1 112 ? 16.139 -4.931 -2.205 1.00 97.00 112 ASP A CA 1
ATOM 833 C C . ASP A 1 112 ? 15.668 -6.290 -1.656 1.00 97.00 112 ASP A C 1
ATOM 835 O O . ASP A 1 112 ? 16.008 -6.658 -0.524 1.00 97.00 112 ASP A O 1
ATOM 839 N N . GLY A 1 113 ? 14.903 -7.038 -2.454 1.00 98.06 113 GLY A N 1
ATOM 840 C CA . GLY A 1 113 ? 14.354 -8.349 -2.132 1.00 98.06 113 GLY A CA 1
ATOM 841 C C . GLY A 1 113 ? 13.220 -8.335 -1.105 1.00 98.06 113 GLY A C 1
ATOM 842 O O . GLY A 1 113 ? 12.903 -9.391 -0.548 1.00 98.06 113 GLY A O 1
ATOM 843 N N . LYS A 1 114 ? 12.631 -7.172 -0.792 1.00 98.50 114 LYS A N 1
ATOM 844 C CA . LYS A 1 114 ? 11.619 -7.040 0.273 1.00 98.50 114 LYS A CA 1
ATOM 845 C C . LYS A 1 114 ? 10.236 -6.644 -0.215 1.00 98.50 114 LYS A C 1
ATOM 847 O O . LYS A 1 114 ? 9.276 -6.836 0.532 1.00 98.50 114 LYS A O 1
ATOM 852 N N . VAL A 1 115 ? 10.125 -6.128 -1.432 1.00 98.75 115 VAL A N 1
ATOM 853 C CA . VAL A 1 115 ? 8.845 -5.746 -2.030 1.00 98.75 115 VAL A CA 1
ATOM 854 C C . VAL A 1 115 ? 8.628 -6.551 -3.295 1.00 98.75 115 VAL A C 1
ATOM 856 O O . VAL A 1 115 ? 9.427 -6.468 -4.223 1.00 98.75 115 VAL A O 1
ATOM 859 N N . SER A 1 116 ? 7.527 -7.288 -3.353 1.00 98.75 116 SER A N 1
ATOM 860 C CA . SER A 1 116 ? 7.116 -8.003 -4.558 1.00 98.75 116 SER A CA 1
ATOM 861 C C . SER A 1 116 ? 5.636 -7.796 -4.840 1.00 98.75 116 SER A C 1
ATOM 863 O O . SER A 1 116 ? 4.857 -7.480 -3.944 1.00 98.75 116 SER A O 1
ATOM 865 N N . TYR A 1 117 ? 5.248 -7.985 -6.091 1.00 98.81 117 TYR A N 1
ATOM 866 C CA . TYR A 1 117 ? 3.885 -7.915 -6.571 1.00 98.81 117 TYR A CA 1
ATOM 867 C C . TYR A 1 117 ? 3.551 -9.174 -7.366 1.00 98.81 117 TYR A C 1
ATOM 869 O O . TYR A 1 117 ? 4.256 -9.550 -8.303 1.00 98.81 117 TYR A O 1
ATOM 877 N N . ASP A 1 118 ? 2.458 -9.817 -6.984 1.00 98.62 118 ASP A N 1
ATOM 878 C CA . ASP A 1 118 ? 1.873 -10.943 -7.696 1.00 98.62 118 ASP A CA 1
ATOM 879 C C . ASP A 1 118 ? 0.652 -10.437 -8.475 1.00 98.62 118 ASP A C 1
ATOM 881 O O . ASP A 1 118 ? -0.327 -9.982 -7.880 1.00 98.62 118 ASP A O 1
ATOM 885 N N . VAL A 1 119 ? 0.741 -10.474 -9.807 1.00 97.31 119 VAL A N 1
ATOM 886 C CA . VAL A 1 119 ? -0.284 -9.930 -10.712 1.00 97.31 119 VAL A CA 1
ATOM 887 C C . VAL A 1 119 ? -1.568 -10.760 -10.714 1.00 97.31 119 VAL A C 1
ATOM 889 O O . VAL A 1 119 ? -2.657 -10.196 -10.798 1.00 97.31 119 VAL A O 1
ATOM 892 N N . ASP A 1 120 ? -1.460 -12.081 -10.555 1.00 97.62 120 ASP A N 1
ATOM 893 C CA . ASP A 1 120 ? -2.599 -13.002 -10.618 1.00 97.62 120 ASP A CA 1
ATOM 894 C C . ASP A 1 120 ? -3.505 -12.842 -9.392 1.00 97.62 120 ASP A C 1
ATOM 896 O O . ASP A 1 120 ? -4.733 -12.870 -9.481 1.00 97.62 120 ASP A O 1
ATOM 900 N N . THR A 1 121 ? -2.886 -12.652 -8.228 1.00 98.12 121 THR A N 1
ATOM 901 C CA . THR A 1 121 ? -3.572 -12.441 -6.949 1.00 98.12 121 THR A CA 1
ATOM 902 C C . THR A 1 121 ? -3.741 -10.967 -6.591 1.00 98.12 121 THR A C 1
ATOM 904 O O . THR A 1 121 ? -4.318 -10.676 -5.542 1.00 98.12 121 THR A O 1
ATOM 907 N N . LYS A 1 122 ? -3.219 -10.049 -7.417 1.00 98.75 122 LYS A N 1
ATOM 908 C CA . LYS A 1 122 ? -3.154 -8.602 -7.158 1.00 98.75 122 LYS A CA 1
ATOM 909 C C . LYS A 1 122 ? -2.616 -8.295 -5.760 1.00 98.75 122 LYS A C 1
ATOM 911 O O . LYS A 1 122 ? -3.227 -7.552 -4.993 1.00 98.75 122 LYS A O 1
ATOM 916 N N . THR A 1 123 ? -1.505 -8.925 -5.382 1.00 98.81 123 THR A N 1
ATOM 917 C CA . THR A 1 123 ? -0.951 -8.811 -4.026 1.00 98.81 123 THR A CA 1
ATOM 918 C C . THR A 1 123 ? 0.418 -8.143 -4.033 1.00 98.81 123 THR A C 1
ATOM 920 O O . THR A 1 123 ? 1.397 -8.743 -4.471 1.00 98.81 123 THR A O 1
ATOM 923 N N . LEU A 1 124 ? 0.510 -6.936 -3.468 1.00 98.88 124 LEU A N 1
ATOM 924 C CA . LEU A 1 124 ? 1.767 -6.274 -3.118 1.00 98.88 124 LEU A CA 1
ATOM 925 C C . LEU A 1 124 ? 2.215 -6.755 -1.730 1.00 98.88 124 LEU A C 1
ATOM 927 O O . LEU A 1 124 ? 1.571 -6.474 -0.719 1.00 98.88 124 LEU A O 1
ATOM 931 N N . THR A 1 125 ? 3.314 -7.498 -1.660 1.00 98.88 125 THR A N 1
ATOM 932 C CA . THR A 1 125 ? 3.866 -8.020 -0.408 1.00 98.88 125 THR A CA 1
ATOM 933 C C . THR A 1 125 ? 4.984 -7.125 0.109 1.00 98.88 125 THR A C 1
ATOM 935 O O . THR A 1 125 ? 5.977 -6.904 -0.577 1.00 98.88 125 THR A O 1
ATOM 938 N N . LEU A 1 126 ? 4.846 -6.675 1.358 1.00 98.88 126 LEU A N 1
ATOM 939 C CA . LEU A 1 126 ? 5.866 -5.938 2.101 1.00 98.88 126 LEU A CA 1
ATOM 940 C C . LEU A 1 126 ? 6.526 -6.872 3.122 1.00 98.88 126 LEU A C 1
ATOM 942 O O . LEU A 1 126 ? 5.931 -7.229 4.143 1.00 98.88 126 LEU A O 1
ATOM 946 N N . ASN A 1 127 ? 7.759 -7.289 2.856 1.00 98.62 127 ASN A N 1
ATOM 947 C CA . ASN A 1 127 ? 8.532 -8.200 3.702 1.00 98.62 127 ASN A CA 1
ATOM 948 C C . ASN A 1 127 ? 9.595 -7.455 4.530 1.00 98.62 127 ASN A C 1
ATOM 950 O O . ASN A 1 127 ? 10.728 -7.913 4.701 1.00 98.62 127 ASN A O 1
ATOM 954 N N . GLY A 1 128 ? 9.200 -6.304 5.074 1.00 98.25 128 GLY A N 1
ATOM 955 C CA . GLY A 1 128 ? 10.033 -5.423 5.880 1.00 98.25 128 GLY A CA 1
ATOM 956 C C . GLY A 1 128 ? 10.682 -4.302 5.076 1.00 98.25 128 GLY A C 1
ATOM 957 O O . GLY A 1 128 ? 10.603 -4.269 3.856 1.00 98.25 128 GLY A O 1
ATOM 958 N N . GLY A 1 129 ? 11.355 -3.381 5.767 1.00 98.19 129 GLY A N 1
ATOM 959 C CA . GLY A 1 129 ? 12.017 -2.230 5.140 1.00 98.19 129 GLY A CA 1
ATOM 960 C C . GLY A 1 129 ? 11.407 -0.887 5.533 1.00 98.19 129 GLY A C 1
ATOM 961 O O . GLY A 1 129 ? 10.486 -0.818 6.352 1.00 98.19 129 GLY A O 1
ATOM 962 N N . THR A 1 130 ? 11.975 0.176 4.962 1.00 98.62 130 THR A N 1
ATOM 963 C CA . THR A 1 130 ? 11.533 1.558 5.158 1.00 98.62 130 THR A CA 1
ATOM 964 C C . THR A 1 130 ? 11.443 2.239 3.804 1.00 98.62 130 THR A C 1
ATOM 966 O O . THR A 1 130 ? 12.453 2.334 3.112 1.00 98.62 130 THR A O 1
ATOM 969 N N . TYR A 1 131 ? 10.258 2.737 3.480 1.00 98.44 131 TYR A N 1
ATOM 970 C CA . TYR A 1 131 ? 9.925 3.398 2.217 1.00 98.44 131 TYR A CA 1
ATOM 971 C C . TYR A 1 131 ? 9.189 4.704 2.520 1.00 98.44 131 TYR A C 1
ATOM 973 O O . TYR A 1 131 ? 8.929 4.993 3.691 1.00 98.44 131 TYR A O 1
ATOM 981 N N . SER A 1 132 ? 8.868 5.519 1.524 1.00 98.06 132 SER A N 1
ATOM 982 C CA . SER A 1 132 ? 8.202 6.812 1.711 1.00 98.06 132 SER A CA 1
ATOM 983 C C . SER A 1 132 ? 6.771 6.851 1.194 1.00 98.06 132 SER A C 1
ATOM 985 O O . SER A 1 132 ? 5.962 7.568 1.783 1.00 98.06 132 SER A O 1
ATOM 987 N N . TYR A 1 133 ? 6.439 6.101 0.146 1.00 98.12 133 TYR A N 1
ATOM 988 C CA . TYR A 1 133 ? 5.178 6.274 -0.562 1.00 98.12 133 TYR A CA 1
ATOM 989 C C . TYR A 1 133 ? 4.705 5.000 -1.265 1.00 98.12 133 TYR A C 1
ATOM 991 O O . TYR A 1 133 ? 5.505 4.299 -1.882 1.00 98.12 133 TYR A O 1
ATOM 999 N N . ILE A 1 134 ? 3.401 4.726 -1.197 1.00 98.44 134 ILE A N 1
ATOM 1000 C CA . ILE A 1 134 ? 2.727 3.688 -1.984 1.00 98.44 134 ILE A CA 1
ATOM 1001 C C . ILE A 1 134 ? 1.484 4.298 -2.629 1.00 98.44 134 ILE A C 1
ATOM 1003 O O . ILE A 1 134 ? 0.679 4.926 -1.944 1.00 98.44 134 ILE A O 1
ATOM 1007 N N . ASN A 1 135 ? 1.316 4.070 -3.926 1.00 96.81 135 ASN A N 1
ATOM 1008 C CA . ASN A 1 135 ? 0.148 4.498 -4.681 1.00 96.81 135 ASN A CA 1
ATOM 1009 C C . ASN A 1 135 ? -0.552 3.303 -5.343 1.00 96.81 135 ASN A C 1
ATOM 1011 O O . ASN A 1 135 ? 0.134 2.449 -5.909 1.00 96.81 135 ASN A O 1
ATOM 1015 N N . ASN A 1 136 ? -1.884 3.262 -5.293 1.00 97.25 136 ASN A N 1
ATOM 1016 C CA . ASN A 1 136 ? -2.724 2.416 -6.134 1.00 97.25 136 ASN A CA 1
ATOM 1017 C C . ASN A 1 136 ? -3.678 3.278 -6.977 1.00 97.25 136 ASN A C 1
ATOM 1019 O O . ASN A 1 136 ? -4.706 3.704 -6.465 1.00 97.25 136 ASN A O 1
ATOM 1023 N N . ASN A 1 137 ? -3.356 3.489 -8.255 1.00 94.25 137 ASN A N 1
ATOM 1024 C CA . ASN A 1 137 ? -4.160 4.327 -9.155 1.00 94.25 137 ASN A CA 1
ATOM 1025 C C . ASN A 1 137 ? -5.089 3.535 -10.091 1.00 94.25 137 ASN A C 1
ATOM 1027 O O . ASN A 1 137 ? -5.904 4.148 -10.767 1.00 94.25 137 ASN A O 1
ATOM 1031 N N . ASP A 1 138 ? -4.869 2.224 -10.260 1.00 96.06 138 ASP A N 1
ATOM 1032 C CA . ASP A 1 138 ? -5.516 1.455 -11.346 1.00 96.06 138 ASP A CA 1
ATOM 1033 C C . ASP A 1 138 ? -5.568 -0.065 -11.066 1.00 96.06 138 ASP A C 1
ATOM 1035 O O . ASP A 1 138 ? -5.673 -0.888 -11.978 1.00 96.06 138 ASP A O 1
ATOM 1039 N N . VAL A 1 139 ? -5.440 -0.489 -9.798 1.00 97.50 139 VAL A N 1
ATOM 1040 C CA . VAL A 1 139 ? -5.622 -1.897 -9.403 1.00 97.50 139 VAL A CA 1
ATOM 1041 C C . VAL A 1 139 ? -6.822 -2.052 -8.497 1.00 97.50 139 VAL A C 1
ATOM 1043 O O . VAL A 1 139 ? -6.713 -2.062 -7.269 1.00 97.50 139 VAL A O 1
ATOM 1046 N N . GLU A 1 140 ? -7.957 -2.302 -9.135 1.00 96.56 140 GLU A N 1
ATOM 1047 C CA . GLU A 1 140 ? -9.185 -2.671 -8.445 1.00 96.56 140 GLU A CA 1
ATOM 1048 C C . GLU A 1 140 ? -9.004 -3.966 -7.637 1.00 96.56 140 GLU A C 1
ATOM 1050 O O . GLU A 1 140 ? -8.620 -5.021 -8.175 1.00 96.56 140 GLU A O 1
ATOM 1055 N N . GLY A 1 141 ? -9.298 -3.897 -6.339 1.00 96.88 141 GLY A N 1
ATOM 1056 C CA . GLY A 1 141 ? -9.175 -5.011 -5.401 1.00 96.88 141 GLY A CA 1
ATOM 1057 C C . GLY A 1 141 ? -7.737 -5.357 -4.995 1.00 96.88 141 GLY A C 1
ATOM 1058 O O . GLY A 1 141 ? -7.461 -6.523 -4.686 1.00 96.88 141 GLY A O 1
ATOM 1059 N N . LEU A 1 142 ? -6.811 -4.392 -5.003 1.00 98.69 142 LEU A N 1
ATOM 1060 C CA . LEU A 1 142 ? -5.425 -4.591 -4.570 1.00 98.69 142 LEU A CA 1
ATOM 1061 C C . LEU A 1 142 ? -5.354 -5.126 -3.132 1.00 98.69 142 LEU A C 1
ATOM 1063 O O . LEU A 1 142 ? -6.008 -4.622 -2.221 1.00 98.69 142 LEU A O 1
ATOM 1067 N N . THR A 1 143 ? -4.483 -6.103 -2.885 1.00 98.88 143 THR A N 1
ATOM 1068 C CA . THR A 1 143 ? -4.096 -6.512 -1.529 1.00 98.88 143 THR A CA 1
ATOM 1069 C C . THR A 1 143 ? -2.675 -6.056 -1.209 1.00 98.88 143 THR A C 1
ATOM 1071 O O . THR A 1 143 ? -1.716 -6.505 -1.825 1.00 98.88 143 THR A O 1
ATOM 1074 N N . ILE A 1 144 ? -2.511 -5.228 -0.179 1.00 98.88 144 ILE A N 1
ATOM 1075 C CA . ILE A 1 144 ? -1.217 -4.906 0.430 1.00 98.88 144 ILE A CA 1
ATOM 1076 C C . ILE A 1 144 ? -1.012 -5.839 1.631 1.00 98.88 144 ILE A C 1
ATOM 1078 O O . ILE A 1 144 ? -1.629 -5.677 2.686 1.00 98.88 144 ILE A O 1
ATOM 1082 N N . ASN A 1 145 ? -0.149 -6.842 1.476 1.00 98.75 145 ASN A N 1
ATOM 1083 C CA . ASN A 1 145 ? 0.161 -7.835 2.502 1.00 98.75 145 ASN A CA 1
ATOM 1084 C C . ASN A 1 145 ? 1.467 -7.499 3.234 1.00 98.75 145 ASN A C 1
ATOM 1086 O O . ASN A 1 145 ? 2.567 -7.704 2.723 1.00 98.75 145 ASN A O 1
ATOM 1090 N N . VAL A 1 146 ? 1.352 -7.050 4.479 1.00 98.75 146 VAL A N 1
ATOM 1091 C CA . VAL A 1 146 ? 2.475 -6.747 5.368 1.00 98.75 146 VAL A CA 1
ATOM 1092 C C . VAL A 1 146 ? 2.974 -8.044 6.006 1.00 98.75 146 VAL A C 1
ATOM 1094 O O . VAL A 1 146 ? 2.551 -8.459 7.089 1.00 98.75 146 VAL A O 1
ATOM 1097 N N . ALA A 1 147 ? 3.858 -8.744 5.298 1.00 97.56 147 ALA A N 1
ATOM 1098 C CA . ALA A 1 147 ? 4.411 -10.028 5.715 1.00 97.56 147 ALA A CA 1
ATOM 1099 C C . ALA A 1 147 ? 5.409 -9.897 6.878 1.00 97.56 147 ALA A C 1
ATOM 1101 O O . ALA A 1 147 ? 5.495 -10.808 7.708 1.00 97.56 147 ALA A O 1
ATOM 1102 N N . ALA A 1 148 ? 6.127 -8.777 6.967 1.00 97.81 148 ALA A N 1
ATOM 1103 C CA . ALA A 1 148 ? 7.014 -8.441 8.079 1.00 97.81 148 ALA A CA 1
ATOM 1104 C C . ALA A 1 148 ? 6.955 -6.940 8.398 1.00 97.81 148 ALA A C 1
ATOM 1106 O O . ALA A 1 148 ? 6.457 -6.146 7.599 1.00 97.81 148 ALA A O 1
ATOM 1107 N N . ASP A 1 149 ? 7.443 -6.561 9.581 1.00 98.69 149 ASP A N 1
ATOM 1108 C CA . ASP A 1 149 ? 7.371 -5.186 10.082 1.00 98.69 149 ASP A CA 1
ATOM 1109 C C . ASP A 1 149 ? 7.982 -4.194 9.086 1.00 98.69 149 ASP A C 1
ATOM 1111 O O . ASP A 1 149 ? 9.177 -4.244 8.791 1.00 98.69 149 ASP A O 1
ATOM 1115 N N . THR A 1 150 ? 7.145 -3.292 8.577 1.00 98.88 150 THR A N 1
ATOM 1116 C CA . THR A 1 150 ? 7.483 -2.356 7.500 1.00 98.88 150 THR A CA 1
ATOM 1117 C C . THR A 1 150 ? 7.131 -0.940 7.926 1.00 98.88 150 THR A C 1
ATOM 1119 O O . THR A 1 150 ? 6.135 -0.716 8.616 1.00 98.88 150 THR A O 1
ATOM 1122 N N . THR A 1 151 ? 7.953 0.027 7.525 1.00 98.88 151 THR A N 1
ATOM 1123 C CA . THR A 1 151 ? 7.714 1.450 7.779 1.00 98.88 151 THR A CA 1
ATOM 1124 C C . THR A 1 151 ? 7.506 2.199 6.469 1.00 98.88 151 THR A C 1
ATOM 1126 O O . THR A 1 151 ? 8.348 2.105 5.583 1.00 98.88 151 THR A O 1
ATOM 1129 N N . ILE A 1 152 ? 6.431 2.980 6.362 1.00 98.81 152 ILE A N 1
ATOM 1130 C CA . ILE A 1 152 ? 6.225 3.953 5.283 1.00 98.81 152 ILE A CA 1
ATOM 1131 C C . ILE A 1 152 ? 6.262 5.348 5.903 1.00 98.81 152 ILE A C 1
ATOM 1133 O O . ILE A 1 152 ? 5.505 5.654 6.825 1.00 98.81 152 ILE A O 1
ATOM 1137 N N . LYS A 1 153 ? 7.203 6.180 5.467 1.00 98.44 153 LYS A N 1
ATOM 1138 C CA . LYS A 1 153 ? 7.564 7.420 6.143 1.00 98.44 153 LYS A CA 1
ATOM 1139 C C . LYS A 1 153 ? 7.858 8.534 5.159 1.00 98.44 153 LYS A C 1
ATOM 1141 O O . LYS A 1 153 ? 8.917 8.558 4.537 1.00 98.44 153 LYS A O 1
ATOM 1146 N N . ASN A 1 154 ? 6.977 9.524 5.136 1.00 97.50 154 ASN A N 1
ATOM 1147 C CA . ASN A 1 154 ? 7.148 10.743 4.368 1.00 97.50 154 ASN A CA 1
ATOM 1148 C C . ASN A 1 154 ? 7.104 11.959 5.298 1.00 97.50 154 ASN A C 1
ATOM 1150 O O . ASN A 1 154 ? 6.067 12.289 5.867 1.00 97.50 154 ASN A O 1
ATOM 1154 N N . LYS A 1 155 ? 8.246 12.632 5.468 1.00 93.81 155 LYS A N 1
ATOM 1155 C CA . LYS A 1 155 ? 8.377 13.838 6.309 1.00 93.81 155 LYS A CA 1
ATOM 1156 C C . LYS A 1 155 ? 8.455 15.141 5.511 1.00 93.81 155 LYS A C 1
ATOM 1158 O O . LYS A 1 155 ? 8.680 16.195 6.104 1.00 93.81 155 LYS A O 1
ATOM 1163 N N . SER A 1 156 ? 8.283 15.073 4.196 1.00 92.50 156 SER A N 1
ATOM 1164 C CA . SER A 1 156 ? 8.389 16.209 3.288 1.00 92.50 156 SER A CA 1
ATOM 1165 C C . SER A 1 156 ? 7.001 16.693 2.889 1.00 92.50 156 SER A C 1
ATOM 1167 O O . SER A 1 156 ? 6.182 15.901 2.455 1.00 92.50 156 SER A O 1
ATOM 1169 N N . ASN A 1 157 ? 6.712 17.990 3.018 1.00 89.00 157 ASN A N 1
ATOM 1170 C CA . ASN A 1 157 ? 5.428 18.539 2.557 1.00 89.00 157 ASN A CA 1
ATOM 1171 C C . ASN A 1 157 ? 5.388 18.769 1.036 1.00 89.00 157 ASN A C 1
ATOM 1173 O O . ASN A 1 157 ? 4.307 18.990 0.495 1.00 89.00 157 ASN A O 1
ATOM 1177 N N . SER A 1 158 ? 6.541 18.761 0.356 1.00 88.19 158 SER A N 1
ATOM 1178 C CA . SER A 1 158 ? 6.613 18.885 -1.105 1.00 88.19 158 SER A CA 1
ATOM 1179 C C . SER A 1 158 ? 6.445 17.541 -1.797 1.00 88.19 158 SER A C 1
ATOM 1181 O O . SER A 1 158 ? 5.758 17.460 -2.812 1.00 88.19 158 SER A O 1
ATOM 1183 N N . ASP A 1 159 ? 7.043 16.492 -1.239 1.00 80.56 159 ASP A N 1
ATOM 1184 C CA . ASP A 1 159 ? 7.136 15.196 -1.908 1.00 80.56 159 ASP A CA 1
ATOM 1185 C C . ASP A 1 159 ? 5.845 14.428 -1.644 1.00 80.56 159 ASP A C 1
ATOM 1187 O O . ASP A 1 159 ? 5.465 14.226 -0.486 1.00 80.56 159 ASP A O 1
ATOM 1191 N N . ASN A 1 160 ? 5.123 14.076 -2.711 1.00 86.81 160 ASN A N 1
ATOM 1192 C CA . ASN A 1 160 ? 3.801 13.439 -2.650 1.00 86.81 160 ASN A CA 1
ATOM 1193 C C . ASN A 1 160 ? 2.844 14.147 -1.669 1.00 86.81 160 ASN A C 1
ATOM 1195 O O . ASN A 1 160 ? 2.053 13.523 -0.962 1.00 86.81 160 ASN A O 1
ATOM 1199 N N . TYR A 1 161 ? 2.968 15.480 -1.574 1.00 91.19 161 TYR A N 1
ATOM 1200 C CA . TYR A 1 161 ? 2.190 16.350 -0.684 1.00 91.19 161 TYR A CA 1
ATOM 1201 C C . TYR A 1 161 ? 2.212 15.928 0.801 1.00 91.19 161 TYR A C 1
ATOM 1203 O O . TYR A 1 161 ? 1.253 16.172 1.543 1.00 91.19 161 TYR A O 1
ATOM 1211 N N . GLY A 1 162 ? 3.291 15.271 1.244 1.00 92.44 162 GLY A N 1
ATOM 1212 C CA . GLY A 1 162 ? 3.448 14.762 2.608 1.00 92.44 162 GLY A CA 1
ATOM 1213 C C . GLY A 1 162 ? 2.573 13.567 2.958 1.00 92.44 162 GLY A C 1
ATOM 1214 O O . GLY A 1 162 ? 2.331 13.324 4.144 1.00 92.44 162 GLY A O 1
ATOM 1215 N N . ARG A 1 163 ? 2.080 12.843 1.951 1.00 95.81 163 ARG A N 1
ATOM 1216 C CA . ARG A 1 163 ? 1.282 11.622 2.100 1.00 95.81 163 ARG A CA 1
ATOM 1217 C C . ARG A 1 163 ? 2.180 10.391 2.063 1.00 95.81 163 ARG A C 1
ATOM 1219 O O . ARG A 1 163 ? 3.248 10.415 1.453 1.00 95.81 163 ARG A O 1
ATOM 1226 N N . THR A 1 164 ? 1.744 9.317 2.711 1.00 98.38 164 THR A N 1
ATOM 1227 C CA . THR A 1 164 ? 2.422 8.009 2.641 1.00 98.38 164 THR A CA 1
ATOM 1228 C C . THR A 1 164 ? 1.671 6.986 1.795 1.00 98.38 164 THR A C 1
ATOM 1230 O O . THR A 1 164 ? 2.315 6.123 1.209 1.00 98.38 164 THR A O 1
ATOM 1233 N N . PHE A 1 165 ? 0.343 7.090 1.708 1.00 97.75 165 PHE A N 1
ATOM 1234 C CA . PHE A 1 165 ? -0.478 6.274 0.816 1.00 97.75 165 PHE A CA 1
ATOM 1235 C C . PHE A 1 165 ? -1.492 7.140 0.077 1.00 97.75 165 PHE A C 1
ATOM 1237 O O . PHE A 1 165 ? -2.096 8.029 0.687 1.00 97.75 165 PHE A O 1
ATOM 1244 N N . GLU A 1 166 ? -1.685 6.822 -1.195 1.00 95.44 166 GLU A N 1
ATOM 1245 C CA . GLU A 1 166 ? -2.735 7.351 -2.062 1.00 95.44 166 GLU A CA 1
ATOM 1246 C C . GLU A 1 166 ? -3.407 6.170 -2.763 1.00 95.44 166 GLU A C 1
ATOM 1248 O O . GLU A 1 166 ? -2.718 5.311 -3.312 1.00 95.44 166 GLU A O 1
ATOM 1253 N N . LEU A 1 167 ? -4.722 6.058 -2.632 1.00 95.12 167 LEU A N 1
ATOM 1254 C CA . LEU A 1 167 ? -5.493 4.917 -3.110 1.00 95.12 167 LEU A CA 1
ATOM 1255 C C . LEU A 1 167 ? -6.685 5.456 -3.889 1.00 95.12 167 LEU A C 1
ATOM 1257 O O . LEU A 1 167 ? -7.479 6.175 -3.300 1.00 95.12 167 LEU A O 1
ATOM 1261 N N . ASP A 1 168 ? -6.806 5.095 -5.158 1.00 93.12 168 ASP A N 1
ATOM 1262 C CA . ASP A 1 168 ? -7.919 5.501 -6.027 1.00 93.12 168 ASP A CA 1
ATOM 1263 C C . ASP A 1 168 ? -8.847 4.311 -6.357 1.00 93.12 168 ASP A C 1
ATOM 1265 O O . ASP A 1 168 ? -9.832 4.460 -7.069 1.00 93.12 168 ASP A O 1
ATOM 1269 N N . GLU A 1 169 ? -8.517 3.115 -5.857 1.00 94.56 169 GLU A N 1
ATOM 1270 C CA . GLU A 1 169 ? -9.179 1.840 -6.162 1.00 94.56 169 GLU A CA 1
ATOM 1271 C C . GLU A 1 169 ? -9.322 0.982 -4.892 1.00 94.56 169 GLU A C 1
ATOM 1273 O O . GLU A 1 169 ? -8.539 1.129 -3.935 1.00 94.56 169 GLU A O 1
ATOM 1278 N N . ASP A 1 170 ? -10.273 0.034 -4.877 1.00 96.00 170 ASP A N 1
ATOM 1279 C CA . ASP A 1 170 ? -10.527 -0.821 -3.710 1.00 96.00 170 ASP A CA 1
ATOM 1280 C C . ASP A 1 170 ? -9.236 -1.498 -3.241 1.00 96.00 170 ASP A C 1
ATOM 1282 O O . ASP A 1 170 ? -8.593 -2.262 -3.967 1.00 96.00 170 ASP A O 1
ATOM 1286 N N . THR A 1 171 ? -8.861 -1.252 -1.985 1.00 98.12 171 THR A N 1
ATOM 1287 C CA . THR A 1 171 ? -7.575 -1.706 -1.454 1.00 98.12 171 THR A CA 1
ATOM 1288 C C . THR A 1 171 ? -7.740 -2.363 -0.091 1.00 98.12 171 THR A C 1
ATOM 1290 O O . THR A 1 171 ? -8.323 -1.818 0.846 1.00 98.12 171 THR A O 1
ATOM 1293 N N . THR A 1 172 ? -7.162 -3.554 0.063 1.00 98.75 172 THR A N 1
ATOM 1294 C CA . THR A 1 172 ? -7.096 -4.281 1.331 1.00 98.75 172 THR A CA 1
ATOM 1295 C C . THR A 1 172 ? -5.689 -4.251 1.916 1.00 98.75 172 THR A C 1
ATOM 1297 O O . THR A 1 172 ? -4.770 -4.824 1.345 1.00 98.75 172 THR A O 1
ATOM 1300 N N . ILE A 1 173 ? -5.523 -3.696 3.118 1.00 98.88 173 ILE A N 1
ATOM 1301 C CA . ILE A 1 173 ? -4.301 -3.836 3.919 1.00 98.88 173 ILE A CA 1
ATOM 1302 C C . ILE A 1 173 ? -4.463 -5.011 4.888 1.00 98.88 173 ILE A C 1
ATOM 1304 O O . ILE A 1 173 ? -5.399 -5.060 5.695 1.00 98.88 173 ILE A O 1
ATOM 1308 N N . THR A 1 174 ? -3.536 -5.964 4.825 1.00 97.88 174 THR A N 1
ATOM 1309 C CA . THR A 1 174 ? -3.521 -7.172 5.657 1.00 97.88 174 THR A CA 1
ATOM 1310 C C . THR A 1 174 ? -2.100 -7.578 6.042 1.00 97.88 174 THR A C 1
ATOM 1312 O O . THR A 1 174 ? -1.141 -6.888 5.714 1.00 97.88 174 THR A O 1
ATOM 1315 N N . GLY A 1 175 ? -1.954 -8.700 6.739 1.00 90.62 175 GLY A N 1
ATOM 1316 C CA . GLY A 1 175 ? -0.660 -9.302 7.040 1.00 90.62 175 GLY A CA 1
ATOM 1317 C C . GLY A 1 175 ? -0.305 -9.286 8.524 1.00 90.62 175 GLY A C 1
ATOM 1318 O O . GLY A 1 175 ? -0.869 -8.558 9.336 1.00 90.62 175 GLY A O 1
ATOM 1319 N N . LYS A 1 176 ? 0.632 -10.166 8.885 1.00 85.62 176 LYS A N 1
ATOM 1320 C CA . LYS A 1 176 ? 1.050 -10.411 10.276 1.00 85.62 176 LYS A CA 1
ATOM 1321 C C . LYS A 1 176 ? 2.026 -9.362 10.817 1.00 85.62 176 LYS A C 1
ATOM 1323 O O . LYS A 1 176 ? 2.190 -9.267 12.032 1.00 85.62 176 LYS A O 1
ATOM 1328 N N . GLY A 1 177 ? 2.729 -8.664 9.927 1.00 91.56 177 GLY A N 1
ATOM 1329 C CA . GLY A 1 177 ? 3.704 -7.644 10.281 1.00 91.56 177 GLY A CA 1
ATOM 1330 C C . GLY A 1 177 ? 3.022 -6.373 10.768 1.00 91.56 177 GLY A C 1
ATOM 1331 O O . GLY A 1 177 ? 1.873 -6.084 10.431 1.00 91.56 177 GLY A O 1
ATOM 1332 N N . LYS A 1 178 ? 3.743 -5.597 11.572 1.00 98.25 178 LYS A N 1
ATOM 1333 C CA . LYS A 1 178 ? 3.323 -4.252 11.948 1.00 98.25 178 LYS A CA 1
ATOM 1334 C C . LYS A 1 178 ? 3.636 -3.278 10.811 1.00 98.25 178 LYS A C 1
ATOM 1336 O O . LYS A 1 178 ? 4.790 -3.146 10.410 1.00 98.25 178 LYS A O 1
ATOM 1341 N N . LEU A 1 179 ? 2.631 -2.542 10.351 1.00 98.94 179 LEU A N 1
ATOM 1342 C CA . LEU A 1 179 ? 2.806 -1.415 9.439 1.00 98.94 179 LEU A CA 1
ATOM 1343 C C . LEU A 1 179 ? 2.920 -0.120 10.245 1.00 98.94 179 LEU A C 1
ATOM 1345 O O . LEU A 1 179 ? 1.975 0.283 10.922 1.00 98.94 179 LEU A O 1
ATOM 1349 N N . THR A 1 180 ? 4.082 0.523 10.189 1.00 98.94 180 THR A N 1
ATOM 1350 C CA . THR A 1 180 ? 4.310 1.827 10.822 1.00 98.94 180 THR A CA 1
ATOM 1351 C C . THR A 1 180 ? 4.231 2.919 9.763 1.00 98.94 180 THR A C 1
ATOM 1353 O O . THR A 1 180 ? 4.941 2.858 8.767 1.00 98.94 180 THR A O 1
ATOM 1356 N N . ILE A 1 181 ? 3.375 3.912 9.974 1.00 98.94 181 ILE A N 1
ATOM 1357 C CA . ILE A 1 181 ? 3.127 5.013 9.045 1.00 98.94 181 ILE A CA 1
ATOM 1358 C C . ILE A 1 181 ? 3.494 6.329 9.733 1.00 98.94 181 ILE A C 1
ATOM 1360 O O . ILE A 1 181 ? 2.943 6.660 10.781 1.00 98.94 181 ILE A O 1
ATOM 1364 N N . GLU A 1 182 ? 4.415 7.092 9.151 1.00 98.75 182 GLU A N 1
ATOM 1365 C CA . GLU A 1 182 ? 4.801 8.431 9.616 1.00 98.75 182 GLU A CA 1
ATOM 1366 C C . GLU A 1 182 ? 4.641 9.439 8.471 1.00 98.75 182 GLU A C 1
ATOM 1368 O O . GLU A 1 182 ? 5.466 9.455 7.560 1.00 98.75 182 GLU A O 1
ATOM 1373 N N . ALA A 1 183 ? 3.634 10.311 8.523 1.00 98.38 183 ALA A N 1
ATOM 1374 C CA . ALA A 1 183 ? 3.356 11.257 7.440 1.00 98.38 183 ALA A CA 1
ATOM 1375 C C . ALA A 1 183 ? 3.399 12.722 7.898 1.00 98.38 183 ALA A C 1
ATOM 1377 O O . ALA A 1 183 ? 2.978 13.060 9.008 1.00 98.38 183 ALA A O 1
ATOM 1378 N N . ALA A 1 184 ? 3.880 13.606 7.024 1.00 98.12 184 ALA A N 1
ATOM 1379 C CA . ALA A 1 184 ? 3.883 15.051 7.240 1.00 98.12 184 ALA A CA 1
ATOM 1380 C C . ALA A 1 184 ? 2.487 15.672 7.091 1.00 98.12 184 ALA A C 1
ATOM 1382 O O . ALA A 1 184 ? 2.213 16.693 7.718 1.00 98.12 184 ALA A O 1
ATOM 1383 N N . SER A 1 185 ? 1.608 15.040 6.308 1.00 96.75 185 SER A N 1
ATOM 1384 C CA . SER A 1 185 ? 0.248 15.501 6.025 1.00 96.75 185 SER A CA 1
ATOM 1385 C C . SER A 1 185 ? -0.792 14.428 6.352 1.00 96.75 185 SER A C 1
ATOM 1387 O O . SER A 1 185 ? -1.537 14.580 7.326 1.00 96.75 185 SER A O 1
ATOM 1389 N N . ALA A 1 186 ? -0.816 13.323 5.599 1.00 97.25 186 ALA A N 1
ATOM 1390 C CA . ALA A 1 186 ? -1.807 12.262 5.769 1.00 97.25 186 ALA A CA 1
ATOM 1391 C C . ALA A 1 186 ? -1.187 10.861 5.698 1.00 97.25 186 ALA A C 1
ATOM 1393 O O . ALA A 1 186 ? -0.356 10.591 4.833 1.00 97.25 186 ALA A O 1
ATOM 1394 N N . GLY A 1 187 ? -1.593 9.976 6.611 1.00 98.06 187 GLY A N 1
ATOM 1395 C CA . GLY A 1 187 ? -1.120 8.593 6.647 1.00 98.06 187 GLY A CA 1
ATOM 1396 C C . GLY A 1 187 ? -1.639 7.794 5.453 1.00 98.06 187 GLY A C 1
ATOM 1397 O O . GLY A 1 187 ? -0.866 7.326 4.621 1.00 98.06 187 GLY A O 1
ATOM 1398 N N . VAL A 1 188 ? -2.956 7.672 5.341 1.00 97.75 188 VAL A N 1
ATOM 1399 C CA . VAL A 1 188 ? -3.598 7.069 4.169 1.00 97.75 188 VAL A CA 1
ATOM 1400 C C . VAL A 1 188 ? -4.659 8.006 3.647 1.00 97.75 188 VAL A C 1
ATOM 1402 O O . VAL A 1 188 ? -5.485 8.486 4.428 1.00 97.75 188 VAL A O 1
ATOM 1405 N N . VAL A 1 189 ? -4.610 8.262 2.344 1.00 94.94 189 VAL A N 1
ATOM 1406 C CA . VAL A 1 189 ? -5.663 8.963 1.627 1.00 94.94 189 VAL A CA 1
ATOM 1407 C C . VAL A 1 189 ? -6.323 7.988 0.667 1.00 94.94 189 VAL A C 1
ATOM 1409 O O . VAL A 1 189 ? -5.631 7.343 -0.114 1.00 94.94 189 VAL A O 1
ATOM 1412 N N . ASP A 1 190 ? -7.637 7.871 0.794 1.00 91.38 190 ASP A N 1
ATOM 1413 C CA . ASP A 1 190 ? -8.503 7.054 -0.050 1.00 91.38 190 ASP A CA 1
ATOM 1414 C C . ASP A 1 190 ? -9.340 8.024 -0.891 1.00 91.38 190 ASP A C 1
ATOM 1416 O O . ASP A 1 190 ? -10.107 8.819 -0.343 1.00 91.38 190 ASP A O 1
ATOM 1420 N N . TRP A 1 191 ? -9.095 8.063 -2.192 1.00 84.69 191 TRP A N 1
ATOM 1421 C CA . TRP A 1 191 ? -9.752 8.927 -3.159 1.00 84.69 191 TRP A CA 1
ATOM 1422 C C . TRP A 1 191 ? -10.743 8.125 -3.999 1.00 84.69 191 TRP A C 1
ATOM 1424 O O . TRP A 1 191 ? -10.527 6.955 -4.260 1.00 84.69 191 TRP A O 1
ATOM 1434 N N . TYR A 1 192 ? -11.778 8.818 -4.482 1.00 74.44 192 TYR A N 1
ATOM 1435 C CA . TYR A 1 192 ? -12.685 8.378 -5.547 1.00 74.44 192 TYR A CA 1
ATOM 1436 C C . TYR A 1 192 ? -13.346 7.006 -5.346 1.00 74.44 192 TYR A C 1
ATOM 1438 O O . TYR A 1 192 ? -12.793 5.991 -5.732 1.00 74.44 192 TYR A O 1
ATOM 1446 N N . ASP A 1 193 ? -14.604 6.976 -4.894 1.00 79.75 193 ASP A N 1
ATOM 1447 C CA . ASP A 1 193 ? -15.484 5.802 -5.092 1.00 79.75 193 ASP A CA 1
ATOM 1448 C C . ASP A 1 193 ? -14.921 4.436 -4.604 1.00 79.75 193 ASP A C 1
ATOM 1450 O O . ASP A 1 193 ? -15.395 3.386 -5.038 1.00 79.75 193 ASP A O 1
ATOM 1454 N N . SER A 1 194 ? -13.973 4.437 -3.662 1.00 87.88 194 SER A N 1
ATOM 1455 C CA . SER A 1 194 ? -13.194 3.266 -3.246 1.00 87.88 194 SER A CA 1
ATOM 1456 C C . SER A 1 194 ? -13.510 2.777 -1.822 1.00 87.88 194 SER A C 1
ATOM 1458 O O . SER A 1 194 ? -14.076 3.469 -0.966 1.00 87.88 194 SER A O 1
ATOM 1460 N N . VAL A 1 195 ? -13.124 1.536 -1.532 1.00 93.19 195 VAL A N 1
ATOM 1461 C CA . VAL A 1 195 ? -13.240 0.910 -0.213 1.00 93.19 195 VAL A CA 1
ATOM 1462 C C . VAL A 1 195 ? -11.869 0.509 0.321 1.00 93.19 195 VAL A C 1
ATOM 1464 O O . VAL A 1 195 ? -11.351 -0.577 0.036 1.00 93.19 195 VAL A O 1
ATOM 1467 N N . LEU A 1 196 ? -11.328 1.304 1.245 1.00 97.38 196 LEU A N 1
ATOM 1468 C CA . LEU A 1 196 ? -10.225 0.861 2.092 1.00 97.38 196 LEU A CA 1
ATOM 1469 C C . LEU A 1 196 ? -10.682 -0.190 3.119 1.00 97.38 196 LEU A C 1
ATOM 1471 O O . LEU A 1 196 ? -11.433 0.073 4.066 1.00 97.38 196 LEU A O 1
ATOM 1475 N N . THR A 1 197 ? -10.138 -1.401 2.999 1.00 98.12 197 THR A N 1
ATOM 1476 C CA . THR A 1 197 ? -10.330 -2.489 3.964 1.00 98.12 197 THR A CA 1
ATOM 1477 C C . THR A 1 197 ? -9.053 -2.768 4.758 1.00 98.12 197 THR A C 1
ATOM 1479 O O . THR A 1 197 ? -8.035 -3.171 4.214 1.00 98.12 197 THR A O 1
ATOM 1482 N N . ILE A 1 198 ? -9.104 -2.660 6.086 1.00 98.69 198 ILE A N 1
ATOM 1483 C CA . ILE A 1 198 ? -7.992 -3.005 6.987 1.00 98.69 198 ILE A CA 1
ATOM 1484 C C . ILE A 1 198 ? -8.348 -4.284 7.743 1.00 98.69 198 ILE A C 1
ATOM 1486 O O . ILE A 1 198 ? -9.104 -4.263 8.722 1.00 98.69 198 ILE A O 1
ATOM 1490 N N . LYS A 1 199 ? -7.796 -5.421 7.314 1.00 95.38 199 LYS A N 1
ATOM 1491 C CA . LYS A 1 199 ? -8.223 -6.756 7.760 1.00 95.38 199 LYS A CA 1
ATOM 1492 C C . LYS A 1 199 ? -7.073 -7.579 8.322 1.00 95.38 199 LYS A C 1
ATOM 1494 O O . LYS A 1 199 ? -6.100 -7.834 7.620 1.00 95.38 199 LYS A O 1
ATOM 1499 N N . ASN A 1 200 ? -7.241 -8.112 9.534 1.00 87.00 200 ASN A N 1
ATOM 1500 C CA . ASN A 1 200 ? -6.226 -8.922 10.218 1.00 87.00 200 ASN A CA 1
ATOM 1501 C C . ASN A 1 200 ? -4.855 -8.223 10.259 1.00 87.00 200 ASN A C 1
ATOM 1503 O O . ASN A 1 200 ? -3.835 -8.873 10.052 1.00 87.00 200 ASN A O 1
ATOM 1507 N N . ALA A 1 201 ? -4.847 -6.904 10.459 1.00 95.25 201 ALA A N 1
ATOM 1508 C CA . ALA A 1 201 ? -3.660 -6.069 10.326 1.00 95.25 201 ALA A CA 1
ATOM 1509 C C . ALA A 1 201 ? -3.317 -5.343 11.635 1.00 95.25 201 ALA A C 1
ATOM 1511 O O . ALA A 1 201 ? -4.167 -5.162 12.515 1.00 95.25 201 ALA A O 1
ATOM 1512 N N . ASN A 1 202 ? -2.066 -4.898 11.751 1.00 96.69 202 ASN A N 1
ATOM 1513 C CA . ASN A 1 202 ? -1.573 -4.106 12.873 1.00 96.69 202 ASN A CA 1
ATOM 1514 C C . ASN A 1 202 ? -0.910 -2.823 12.363 1.00 96.69 202 ASN A C 1
ATOM 1516 O O . ASN A 1 202 ? 0.190 -2.876 11.816 1.00 96.69 202 ASN A O 1
ATOM 1520 N N . LEU A 1 203 ? -1.583 -1.687 12.533 1.00 98.81 203 LEU A N 1
ATOM 1521 C CA . LEU A 1 203 ? -1.133 -0.388 12.042 1.00 98.81 203 LEU A CA 1
ATOM 1522 C C . LEU A 1 203 ? -0.810 0.554 13.205 1.00 98.81 203 LEU A C 1
ATOM 1524 O O . LEU A 1 203 ? -1.539 0.632 14.199 1.00 98.81 203 LEU A O 1
ATOM 1528 N N . ASP A 1 204 ? 0.270 1.309 13.049 1.00 98.88 204 ASP A N 1
ATOM 1529 C CA . ASP A 1 204 ? 0.651 2.418 13.922 1.00 98.88 204 ASP A CA 1
ATOM 1530 C C . ASP A 1 204 ? 0.904 3.652 13.063 1.00 98.88 204 ASP A C 1
ATOM 1532 O O . ASP A 1 204 ? 1.821 3.656 12.249 1.00 98.88 204 ASP A O 1
ATOM 1536 N N . ILE A 1 205 ? 0.055 4.665 13.194 1.00 98.88 205 ILE A N 1
ATOM 1537 C CA . ILE A 1 205 ? -0.001 5.821 12.302 1.00 98.88 205 ILE A CA 1
ATOM 1538 C C . ILE A 1 205 ? 0.295 7.076 13.109 1.00 98.88 205 ILE A C 1
ATOM 1540 O O . ILE A 1 205 ? -0.376 7.363 14.097 1.00 98.88 205 ILE A O 1
ATOM 1544 N N . THR A 1 206 ? 1.273 7.855 12.662 1.00 98.75 206 THR A N 1
ATOM 1545 C CA . THR A 1 206 ? 1.558 9.198 13.166 1.00 98.75 206 THR A CA 1
ATOM 1546 C C . THR A 1 206 ? 1.496 10.184 12.010 1.00 98.75 206 THR A C 1
ATOM 1548 O O . THR A 1 206 ? 2.393 10.216 11.171 1.00 98.75 206 THR A O 1
ATOM 1551 N N . ALA A 1 207 ? 0.428 10.973 11.951 1.00 98.44 207 ALA A N 1
ATOM 1552 C CA . ALA A 1 207 ? 0.170 11.906 10.856 1.00 98.44 207 ALA A CA 1
ATOM 1553 C C . ALA A 1 207 ? -0.857 12.962 11.283 1.00 98.44 207 ALA A C 1
ATOM 1555 O O . ALA A 1 207 ? -1.752 12.621 12.054 1.00 98.44 207 ALA A O 1
ATOM 1556 N N . PRO A 1 208 ? -0.809 14.217 10.800 1.00 98.06 208 PRO A N 1
ATOM 1557 C CA . PRO A 1 208 ? -1.863 15.194 11.081 1.00 98.06 208 PRO A CA 1
ATOM 1558 C C . PRO A 1 208 ? -3.274 14.697 10.757 1.00 98.06 208 PRO A C 1
ATOM 1560 O O . PRO A 1 208 ? -4.176 14.892 11.574 1.00 98.06 208 PRO A O 1
ATOM 1563 N N . TYR A 1 209 ? -3.427 14.006 9.626 1.00 97.81 209 TYR A N 1
ATOM 1564 C CA . TYR A 1 209 ? -4.610 13.228 9.272 1.00 97.81 209 TYR A CA 1
ATOM 1565 C C . TYR A 1 209 ? -4.235 11.743 9.215 1.00 97.81 209 TYR A C 1
ATOM 1567 O O . TYR A 1 209 ? -3.353 11.360 8.454 1.00 97.81 209 TYR A O 1
ATOM 1575 N N . GLY A 1 210 ? -4.844 10.899 10.048 1.00 98.44 210 GLY A N 1
ATOM 1576 C CA . GLY A 1 210 ? -4.487 9.476 10.111 1.00 98.44 210 GLY A CA 1
ATOM 1577 C C . GLY A 1 210 ? -4.931 8.711 8.865 1.00 98.44 210 GLY A C 1
ATOM 1578 O O . GLY A 1 210 ? -4.104 8.347 8.030 1.00 98.44 210 GLY A O 1
ATOM 1579 N N . LEU A 1 211 ? -6.240 8.489 8.759 1.00 97.88 211 LEU A N 1
ATOM 1580 C CA . LEU A 1 211 ? -6.921 7.950 7.581 1.00 97.88 211 LEU A CA 1
ATOM 1581 C C . LEU A 1 211 ? -7.913 9.006 7.085 1.00 97.88 211 LEU A C 1
ATOM 1583 O O . LEU A 1 211 ? -8.715 9.499 7.880 1.00 97.88 211 LEU A O 1
ATOM 1587 N N . LYS A 1 212 ? -7.855 9.366 5.807 1.00 94.12 212 LYS A N 1
ATOM 1588 C CA . LYS A 1 212 ? -8.670 10.437 5.232 1.00 94.12 212 LYS A CA 1
ATOM 1589 C C . LYS A 1 212 ? -9.330 9.957 3.937 1.00 94.12 212 LYS A C 1
ATOM 1591 O O . LYS A 1 212 ? -8.622 9.468 3.065 1.00 94.12 212 LYS A O 1
ATOM 1596 N N . GLY A 1 213 ? -10.644 10.133 3.819 1.00 90.06 213 GLY A N 1
ATOM 1597 C CA . GLY A 1 213 ? -11.364 10.021 2.545 1.00 90.06 213 GLY A CA 1
ATOM 1598 C C . GLY A 1 213 ? -11.397 11.345 1.753 1.00 90.06 213 GLY A C 1
ATOM 1599 O O . GLY A 1 213 ? -10.761 12.335 2.149 1.00 90.06 213 GLY A O 1
ATOM 1600 N N . PRO A 1 214 ? -12.139 11.424 0.638 1.00 77.88 214 PRO A N 1
ATOM 1601 C CA . PRO A 1 214 ? -12.226 12.634 -0.158 1.00 77.88 214 PRO A CA 1
ATOM 1602 C C . PRO A 1 214 ? -13.100 13.678 0.541 1.00 77.88 214 PRO A C 1
ATOM 1604 O O . PRO A 1 214 ? -14.235 13.441 0.938 1.00 77.88 214 PRO A O 1
ATOM 1607 N N . GLU A 1 215 ? -12.580 14.900 0.629 1.00 69.06 215 GLU A N 1
ATOM 1608 C CA . GLU A 1 215 ? -13.215 16.059 1.279 1.00 69.06 215 GLU A CA 1
ATOM 1609 C C . GLU A 1 215 ? -14.520 16.536 0.590 1.00 69.06 215 GLU A C 1
ATOM 1611 O O . GLU A 1 215 ? -15.117 17.530 0.999 1.00 69.06 215 GLU A O 1
ATOM 1616 N N . ILE A 1 216 ? -14.968 15.865 -0.477 1.00 64.94 216 ILE A N 1
ATOM 1617 C CA . ILE A 1 216 ? -16.104 16.264 -1.315 1.00 64.94 216 ILE A CA 1
ATOM 1618 C C . ILE A 1 216 ? -17.098 15.098 -1.405 1.00 64.94 216 ILE A C 1
ATOM 1620 O O . ILE A 1 216 ? -16.680 13.964 -1.596 1.00 64.94 216 ILE A O 1
ATOM 1624 N N . ASP A 1 217 ? -18.404 15.404 -1.355 1.00 59.50 217 ASP A N 1
ATOM 1625 C CA . ASP A 1 217 ? -19.550 14.496 -1.580 1.00 59.50 217 ASP A CA 1
ATOM 1626 C C . ASP A 1 217 ? -19.594 13.931 -3.033 1.00 59.50 217 ASP A C 1
ATOM 1628 O O . ASP A 1 217 ? -20.587 14.082 -3.753 1.00 59.50 217 ASP A O 1
ATOM 1632 N N . LYS A 1 218 ? -18.498 13.348 -3.523 1.00 56.00 218 LYS A N 1
ATOM 1633 C CA . LYS A 1 218 ? -18.358 12.774 -4.867 1.00 56.00 218 LYS A CA 1
ATOM 1634 C C . LYS A 1 218 ? -17.715 11.389 -4.801 1.00 56.00 218 LYS A C 1
ATOM 1636 O O . LYS A 1 218 ? -16.615 11.207 -5.306 1.00 56.00 218 LYS A O 1
ATOM 1641 N N . GLY A 1 219 ? -18.451 10.446 -4.237 1.00 58.97 219 GLY A N 1
ATOM 1642 C CA . GLY A 1 219 ? -18.205 9.023 -4.435 1.00 58.97 219 GLY A CA 1
ATOM 1643 C C . GLY A 1 219 ? -18.661 8.173 -3.256 1.00 58.97 219 GLY A C 1
ATOM 1644 O O . GLY A 1 219 ? -19.237 8.734 -2.340 1.00 58.97 219 GLY A O 1
ATOM 1645 N N . PHE A 1 220 ? -18.509 6.847 -3.324 1.00 67.62 220 PHE A N 1
ATOM 1646 C CA . PHE A 1 220 ? -18.955 5.801 -2.393 1.00 67.62 220 PHE A CA 1
ATOM 1647 C C . PHE A 1 220 ? -17.871 5.376 -1.375 1.00 67.62 220 PHE A C 1
ATOM 1649 O O . PHE A 1 220 ? -17.671 4.182 -1.144 1.00 67.62 220 PHE A O 1
ATOM 1656 N N . GLU A 1 221 ? -17.177 6.313 -0.720 1.00 7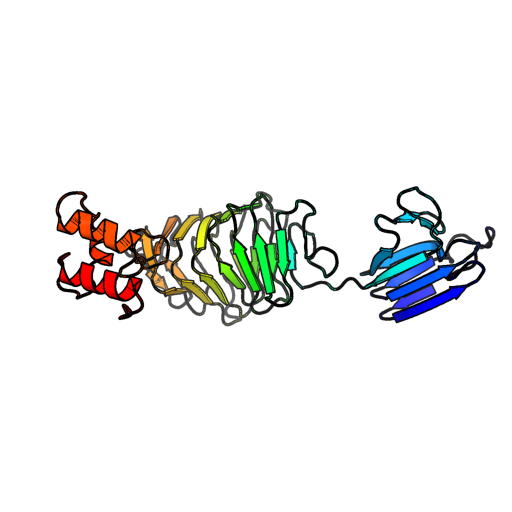8.19 221 GLU A N 1
ATOM 1657 C CA . GLU A 1 221 ? -15.976 5.949 0.049 1.00 78.19 221 GLU A CA 1
ATOM 1658 C C . GLU A 1 221 ? -16.273 5.371 1.429 1.00 78.19 221 GLU A C 1
ATOM 1660 O O . GLU A 1 221 ? -16.966 5.972 2.264 1.00 78.19 221 GLU A O 1
ATOM 1665 N N . LYS A 1 222 ? -15.710 4.191 1.697 1.00 90.56 222 LYS A N 1
ATOM 1666 C CA . LYS A 1 222 ? -16.032 3.409 2.891 1.00 90.56 222 LYS A CA 1
ATOM 1667 C C . LYS A 1 222 ? -14.798 2.798 3.530 1.00 90.56 222 LYS A C 1
ATOM 1669 O O . LYS A 1 222 ? -14.087 2.011 2.922 1.00 90.56 222 LYS A O 1
ATOM 1674 N N . LEU A 1 223 ? -14.648 3.020 4.833 1.00 96.44 223 LEU A N 1
ATOM 1675 C CA . LEU A 1 223 ? -13.616 2.353 5.621 1.00 96.44 223 LEU A CA 1
ATOM 1676 C C . LEU A 1 223 ? -14.175 1.105 6.302 1.00 96.44 223 LEU A C 1
ATOM 1678 O O . LEU A 1 223 ? -15.112 1.177 7.102 1.00 96.44 223 LEU A O 1
ATOM 1682 N N . ILE A 1 224 ? -13.559 -0.051 6.064 1.00 96.69 224 ILE A N 1
ATOM 1683 C CA . ILE A 1 224 ? -13.907 -1.301 6.748 1.00 96.69 224 ILE A CA 1
ATOM 1684 C C . ILE A 1 224 ? -12.712 -1.792 7.562 1.00 96.69 224 ILE A C 1
ATOM 1686 O O . ILE A 1 224 ? -11.680 -2.161 7.017 1.00 96.69 224 ILE A O 1
ATOM 1690 N N . ILE A 1 225 ? -12.865 -1.892 8.882 1.00 98.00 225 ILE A N 1
ATOM 1691 C CA . ILE A 1 225 ? -11.821 -2.408 9.776 1.00 98.00 225 ILE A CA 1
ATOM 1692 C C . ILE A 1 225 ? -12.282 -3.741 10.359 1.00 98.00 225 ILE A C 1
ATOM 1694 O O . ILE A 1 225 ? -13.299 -3.810 11.052 1.00 98.00 225 ILE A O 1
ATOM 1698 N N . MET A 1 226 ? -11.526 -4.809 10.095 1.00 89.94 226 MET A N 1
ATOM 1699 C CA . MET A 1 226 ? -11.889 -6.180 10.457 1.00 89.94 226 MET A CA 1
ATOM 1700 C C . MET A 1 226 ? -10.789 -6.885 11.244 1.00 89.94 226 MET A C 1
ATOM 1702 O O . MET A 1 226 ? -9.734 -7.163 10.686 1.00 89.94 226 MET A O 1
ATOM 1706 N N . ASN A 1 227 ? -11.048 -7.261 12.499 1.00 83.56 227 ASN A N 1
ATOM 1707 C CA . ASN A 1 227 ? -10.087 -8.011 13.325 1.00 83.56 227 ASN A CA 1
ATOM 1708 C C . ASN A 1 227 ? -8.662 -7.403 13.306 1.00 83.56 227 ASN A C 1
ATOM 1710 O O . ASN A 1 227 ? -7.663 -8.108 13.191 1.00 83.56 227 ASN A O 1
ATOM 1714 N N . SER A 1 228 ? -8.577 -6.076 13.378 1.00 93.38 228 SER A N 1
ATOM 1715 C CA . SER A 1 228 ? -7.329 -5.326 13.219 1.00 93.38 228 SER A CA 1
ATOM 1716 C C . SER A 1 228 ? -7.054 -4.449 14.433 1.00 93.38 228 SER A C 1
ATOM 1718 O O . SER A 1 228 ? -7.975 -3.995 15.119 1.00 93.38 228 SER A O 1
ATOM 1720 N N . THR A 1 229 ? -5.773 -4.200 14.687 1.00 96.19 229 THR A N 1
ATOM 1721 C CA . THR A 1 229 ? -5.311 -3.219 15.672 1.00 96.19 229 THR A CA 1
ATOM 1722 C C . THR A 1 229 ? -4.836 -1.975 14.944 1.00 96.19 229 THR A C 1
ATOM 1724 O O . THR A 1 229 ? -3.974 -2.069 14.076 1.00 96.19 229 THR A O 1
ATOM 1727 N N . LEU A 1 230 ? -5.377 -0.814 15.301 1.00 98.69 230 LEU A N 1
ATOM 1728 C CA . LEU A 1 230 ? -4.904 0.476 14.807 1.00 98.69 230 LEU A CA 1
ATOM 1729 C C . LEU A 1 230 ? -4.563 1.353 16.008 1.00 98.69 230 LEU A C 1
ATOM 1731 O O . LEU A 1 230 ? -5.384 1.513 16.914 1.00 98.69 230 LEU A O 1
ATOM 1735 N N . ASN A 1 231 ? -3.373 1.940 16.001 1.00 98.75 231 ASN A N 1
ATOM 1736 C CA . ASN A 1 231 ? -2.995 3.026 16.897 1.00 98.75 231 ASN A CA 1
ATOM 1737 C C . ASN A 1 231 ? -2.731 4.254 16.031 1.00 98.75 231 ASN A C 1
ATOM 1739 O O . ASN A 1 231 ? -1.822 4.234 15.215 1.00 98.75 231 ASN A O 1
ATOM 1743 N N . ILE A 1 232 ? -3.538 5.299 16.172 1.00 98.88 232 ILE A N 1
ATOM 1744 C CA . ILE A 1 232 ? -3.413 6.525 15.384 1.00 98.88 232 ILE A CA 1
ATOM 1745 C C . ILE A 1 232 ? -3.119 7.673 16.339 1.00 98.88 232 ILE A C 1
ATOM 1747 O O . ILE A 1 232 ? -3.895 7.936 17.256 1.00 98.88 232 ILE A O 1
ATOM 1751 N N . ASN A 1 233 ? -2.005 8.357 16.112 1.00 98.62 233 ASN A N 1
ATOM 1752 C CA . ASN A 1 233 ? -1.591 9.559 16.816 1.00 98.62 233 ASN A CA 1
ATOM 1753 C C . ASN A 1 233 ? -1.578 10.717 15.819 1.00 98.62 233 ASN A C 1
ATOM 1755 O O . ASN A 1 233 ? -0.627 10.892 15.059 1.00 98.62 233 ASN A O 1
ATOM 1759 N N . SER A 1 234 ? -2.649 11.502 15.818 1.00 98.44 234 SER A N 1
ATOM 1760 C CA . SER A 1 234 ? -2.818 12.624 14.902 1.00 98.44 234 SER A CA 1
ATOM 1761 C C . SER A 1 234 ? -2.835 13.969 15.613 1.00 98.44 234 SER A C 1
ATOM 1763 O O . SER A 1 234 ? -3.147 14.064 16.799 1.00 98.44 234 SER A O 1
ATOM 1765 N N . SER A 1 235 ? -2.464 15.031 14.897 1.00 98.06 235 SER A N 1
ATOM 1766 C CA . SER A 1 235 ? -2.552 16.403 15.415 1.00 98.06 235 SER A CA 1
ATOM 1767 C C . SER A 1 235 ? -3.863 17.097 15.029 1.00 98.06 235 SER A C 1
ATOM 1769 O O . SER A 1 235 ? -4.253 18.061 15.703 1.00 98.06 235 SER A O 1
ATOM 1771 N N . ASN A 1 236 ? -4.564 16.590 14.004 1.00 97.69 236 ASN A N 1
ATOM 1772 C CA . ASN A 1 236 ? -5.827 17.129 13.511 1.00 97.69 236 ASN A CA 1
ATOM 1773 C C . ASN A 1 236 ? -6.982 16.122 13.622 1.00 97.69 236 ASN A C 1
ATOM 1775 O O . ASN A 1 236 ? -7.825 16.299 14.501 1.00 97.69 236 ASN A O 1
ATOM 1779 N N . ARG A 1 237 ? -7.008 15.075 12.781 1.00 97.75 237 ARG A N 1
ATOM 1780 C CA . ARG A 1 237 ? -8.098 14.082 12.735 1.00 97.75 237 ARG A CA 1
ATOM 1781 C C . ARG A 1 237 ? -7.546 12.668 12.573 1.00 97.75 237 ARG A C 1
ATOM 1783 O O . ARG A 1 237 ? -6.754 12.409 11.670 1.00 97.75 237 ARG A O 1
ATOM 1790 N N . ALA A 1 238 ? -7.977 11.738 13.419 1.00 98.44 238 ALA A N 1
ATOM 1791 C CA . ALA A 1 238 ? -7.516 10.356 13.357 1.00 98.44 238 ALA A CA 1
ATOM 1792 C C . ALA A 1 238 ? -8.123 9.604 12.165 1.00 98.44 238 ALA A C 1
ATOM 1794 O O . ALA A 1 238 ? -7.395 8.932 11.439 1.00 98.44 238 ALA A O 1
ATOM 1795 N N . ILE A 1 239 ? -9.439 9.724 11.973 1.00 97.88 239 ILE A N 1
ATOM 1796 C CA . ILE A 1 239 ? -10.173 9.194 10.821 1.00 97.88 239 ILE A CA 1
ATOM 1797 C C . ILE A 1 239 ? -11.233 10.229 10.432 1.00 97.88 239 ILE A C 1
ATOM 1799 O O . ILE A 1 239 ? -11.988 10.669 11.307 1.00 97.88 239 ILE A O 1
ATOM 1803 N N . SER A 1 240 ? -11.273 10.626 9.161 1.00 94.88 240 SER A N 1
ATOM 1804 C CA . SER A 1 240 ? -12.258 11.582 8.646 1.00 94.88 240 SER A CA 1
ATOM 1805 C C . SER A 1 240 ? -12.658 11.317 7.202 1.00 94.88 240 SER A C 1
ATOM 1807 O O . SER A 1 240 ? -11.928 10.660 6.459 1.00 94.88 240 SER A O 1
ATOM 1809 N N . ASP A 1 241 ? -13.792 11.899 6.818 1.00 91.81 241 ASP A N 1
ATOM 1810 C CA . ASP A 1 241 ? -14.232 12.055 5.429 1.00 91.81 241 ASP A CA 1
ATOM 1811 C C . ASP A 1 241 ? -14.504 10.726 4.673 1.00 91.81 241 ASP A C 1
ATOM 1813 O O . ASP A 1 241 ? -14.478 10.688 3.447 1.00 91.81 241 ASP A O 1
ATOM 1817 N N . PHE A 1 242 ? -14.795 9.624 5.381 1.00 92.56 242 PHE A N 1
ATOM 1818 C CA . PHE A 1 242 ? -15.285 8.375 4.768 1.00 92.56 242 PHE A CA 1
ATOM 1819 C C . PHE A 1 242 ? -16.807 8.431 4.596 1.00 92.56 242 PHE A C 1
ATOM 1821 O O . PHE A 1 242 ? -17.551 7.805 5.352 1.00 92.56 242 PHE A O 1
ATOM 1828 N N . ASN A 1 243 ? -17.280 9.214 3.629 1.00 87.69 243 ASN A N 1
ATOM 1829 C CA . ASN A 1 243 ? -18.671 9.674 3.528 1.00 87.69 243 ASN A CA 1
ATOM 1830 C C . ASN A 1 243 ? -19.750 8.567 3.529 1.00 87.69 243 ASN A C 1
ATOM 1832 O O . ASN A 1 243 ? -20.897 8.853 3.876 1.00 87.69 243 ASN A O 1
ATOM 1836 N N . TYR A 1 244 ? -19.408 7.311 3.207 1.00 87.81 244 TYR A N 1
ATOM 1837 C CA . TYR A 1 244 ? -20.320 6.150 3.216 1.00 87.81 244 TYR A CA 1
ATOM 1838 C C . TYR A 1 244 ? -20.170 5.262 4.457 1.00 87.81 244 TYR A C 1
ATOM 1840 O O . TYR A 1 244 ? -20.739 4.165 4.559 1.00 87.81 244 TYR A O 1
ATOM 1848 N N . GLY A 1 245 ? -19.447 5.778 5.443 1.00 90.25 245 GLY A N 1
ATOM 1849 C CA . GLY A 1 245 ? -19.380 5.291 6.801 1.00 90.25 245 GLY A CA 1
ATOM 1850 C C . GLY A 1 245 ? -18.131 4.475 7.106 1.00 90.25 245 GLY A C 1
ATOM 1851 O O . GLY A 1 245 ? -17.396 3.991 6.245 1.00 90.25 245 GLY A O 1
ATOM 1852 N N . ILE A 1 246 ? -17.936 4.277 8.405 1.00 95.88 246 ILE A N 1
ATOM 1853 C CA . ILE A 1 246 ? -16.882 3.434 8.958 1.00 95.88 246 ILE A CA 1
ATOM 1854 C C . ILE A 1 246 ? -17.535 2.187 9.544 1.00 95.88 246 ILE A C 1
ATOM 1856 O O . ILE A 1 246 ? -18.423 2.268 10.394 1.00 95.88 246 ILE A O 1
ATOM 1860 N N . VAL A 1 247 ? -17.076 1.010 9.123 1.00 95.25 247 VAL A N 1
ATOM 1861 C CA . VAL A 1 247 ? -17.587 -0.275 9.603 1.00 95.25 247 VAL A CA 1
ATOM 1862 C C . VAL A 1 247 ? -16.521 -0.995 10.414 1.00 95.25 247 VAL A C 1
ATOM 1864 O O . VAL A 1 247 ? -15.512 -1.452 9.882 1.00 95.25 247 VAL A O 1
ATOM 1867 N N . LEU A 1 248 ? -16.789 -1.181 11.706 1.00 94.62 248 LEU A N 1
ATOM 1868 C CA . LEU A 1 248 ? -15.968 -2.008 12.586 1.00 94.62 248 LEU A CA 1
ATOM 1869 C C . LEU A 1 248 ? -16.552 -3.423 12.656 1.00 94.62 248 LEU A C 1
ATOM 1871 O O . LEU A 1 248 ? -17.615 -3.638 13.236 1.00 94.62 248 LEU A O 1
ATOM 1875 N N . LYS A 1 249 ? -15.855 -4.413 12.089 1.00 87.12 249 LYS A N 1
ATOM 1876 C CA . LYS A 1 249 ? -16.225 -5.832 12.199 1.00 87.12 249 LYS A CA 1
ATOM 1877 C C . LYS A 1 249 ? -15.270 -6.541 13.145 1.00 87.12 249 LYS A C 1
ATOM 1879 O O . LYS A 1 249 ? -14.070 -6.627 12.900 1.00 87.12 249 LYS A O 1
ATOM 1884 N N . ASN A 1 250 ? -15.814 -7.085 14.226 1.00 81.25 250 ASN A N 1
ATOM 1885 C CA . ASN A 1 250 ? -15.025 -7.719 15.280 1.00 81.25 250 ASN A CA 1
ATOM 1886 C C . ASN A 1 250 ? -13.912 -6.814 15.845 1.00 81.25 250 ASN A C 1
ATOM 1888 O O . ASN A 1 250 ? -12.852 -7.286 16.248 1.00 81.25 250 ASN A O 1
ATOM 1892 N N . CYS A 1 251 ? -14.173 -5.510 15.866 1.00 89.06 251 CYS A N 1
ATOM 1893 C CA . CYS A 1 251 ? -13.310 -4.478 16.414 1.00 89.06 251 CYS A CA 1
ATOM 1894 C C . CYS A 1 251 ? -14.141 -3.528 17.271 1.00 89.06 251 CYS A C 1
ATOM 1896 O O . CYS A 1 251 ? -15.358 -3.430 17.105 1.00 89.06 251 CYS A O 1
ATOM 1898 N N . LYS A 1 252 ? -13.459 -2.790 18.140 1.00 92.75 252 LYS A N 1
ATOM 1899 C CA . LYS A 1 252 ? -14.026 -1.664 18.875 1.00 92.75 252 LYS A CA 1
ATOM 1900 C C . LYS A 1 252 ? -12.992 -0.564 19.045 1.00 92.75 252 LYS A C 1
ATOM 1902 O O . LYS A 1 252 ? -11.793 -0.837 19.159 1.00 92.75 252 LYS A O 1
ATOM 1907 N N . ILE A 1 253 ? -13.474 0.670 19.114 1.00 96.56 253 ILE A N 1
ATOM 1908 C CA . ILE A 1 253 ? -12.676 1.788 19.607 1.00 96.56 253 ILE A CA 1
ATOM 1909 C C . ILE A 1 253 ? -12.498 1.583 21.116 1.00 96.56 253 ILE A C 1
ATOM 1911 O O . ILE A 1 253 ? -13.465 1.360 21.841 1.00 96.56 253 ILE A O 1
ATOM 1915 N N . VAL A 1 254 ? -11.249 1.593 21.576 1.00 95.56 254 VAL A N 1
ATOM 1916 C CA . VAL A 1 254 ? -10.881 1.463 22.997 1.00 95.56 254 VAL A CA 1
ATOM 1917 C C . VAL A 1 254 ? -10.266 2.738 23.565 1.00 95.56 254 VAL A C 1
ATOM 1919 O O . VAL A 1 254 ? -10.087 2.834 24.773 1.00 95.56 254 VAL A O 1
ATOM 1922 N N . ALA A 1 255 ? -9.904 3.692 22.708 1.00 96.19 255 ALA A N 1
ATOM 1923 C CA . ALA A 1 255 ? -9.542 5.044 23.107 1.00 96.19 255 ALA A CA 1
ATOM 1924 C C . ALA A 1 255 ? -9.824 6.005 21.939 1.00 96.19 255 ALA A C 1
ATOM 1926 O O . ALA A 1 255 ? -9.433 5.668 20.819 1.00 96.19 255 ALA A O 1
ATOM 1927 N N . PRO A 1 256 ? -10.454 7.164 22.180 1.00 97.38 256 PRO A N 1
ATOM 1928 C CA . PRO A 1 256 ? -11.092 7.552 23.437 1.00 97.38 256 PRO A CA 1
ATOM 1929 C C . PRO A 1 256 ? -12.324 6.678 23.720 1.00 97.38 256 PRO A C 1
ATOM 1931 O O . PRO A 1 256 ? -12.906 6.076 22.816 1.00 97.38 256 PRO A O 1
ATOM 1934 N N . GLU A 1 257 ? -12.690 6.541 24.995 1.00 90.56 257 GLU A N 1
ATOM 1935 C CA . GLU A 1 257 ? -13.938 5.863 25.352 1.00 90.56 257 GLU A CA 1
ATOM 1936 C C . GLU A 1 257 ? -15.128 6.679 24.834 1.00 90.56 257 GLU A C 1
ATOM 1938 O O . GLU A 1 257 ? -15.127 7.906 24.908 1.00 90.56 257 GLU A O 1
ATOM 1943 N N . ASN A 1 258 ? -16.158 5.995 24.331 1.00 92.25 258 ASN A N 1
ATOM 1944 C CA . ASN A 1 258 ? -17.376 6.615 23.793 1.00 92.25 258 ASN A CA 1
ATOM 1945 C C . ASN A 1 258 ? -17.152 7.541 22.583 1.00 92.25 258 ASN A C 1
ATOM 1947 O O . ASN A 1 258 ? -17.957 8.442 22.354 1.00 92.25 258 ASN A O 1
ATOM 1951 N N . ALA A 1 259 ? -16.085 7.321 21.806 1.00 97.69 259 ALA A N 1
ATOM 1952 C CA . ALA A 1 259 ? -15.932 7.960 20.503 1.00 97.69 259 ALA A CA 1
ATOM 1953 C C . ALA A 1 259 ? -17.172 7.711 19.628 1.00 97.69 259 ALA A C 1
ATOM 1955 O O . ALA A 1 259 ? -17.718 6.603 19.604 1.00 97.69 259 ALA A O 1
ATOM 1956 N N . ILE A 1 260 ? -17.593 8.736 18.897 1.00 97.75 260 ILE A N 1
ATOM 1957 C CA . ILE A 1 260 ? -18.771 8.711 18.034 1.00 97.75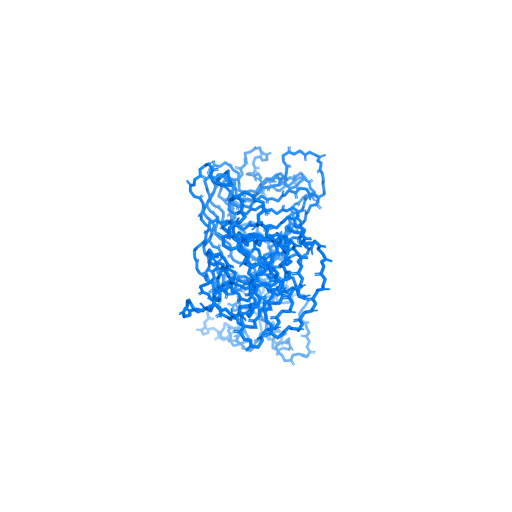 260 ILE A CA 1
ATOM 1958 C C . ILE A 1 260 ? -18.300 8.620 16.586 1.00 97.75 260 ILE A C 1
ATOM 1960 O O . ILE A 1 260 ? -17.529 9.457 16.127 1.00 97.75 260 ILE A O 1
ATOM 1964 N N . ILE A 1 261 ? -18.786 7.615 15.862 1.00 96.69 261 ILE A N 1
ATOM 1965 C CA . ILE A 1 261 ? -18.647 7.536 14.405 1.00 96.69 261 ILE A CA 1
ATOM 1966 C C . ILE A 1 261 ? -19.863 8.237 13.798 1.00 96.69 261 ILE A C 1
ATOM 1968 O O . ILE A 1 261 ? -20.996 7.843 14.080 1.00 96.69 261 ILE A O 1
ATOM 1972 N N . SER A 1 262 ? -19.641 9.281 13.003 1.00 93.12 262 SER A N 1
ATOM 1973 C CA . SER A 1 262 ? -20.711 9.979 12.291 1.00 93.12 262 SER A CA 1
ATOM 1974 C C . SER A 1 262 ? -21.196 9.168 11.087 1.00 93.12 262 SER A C 1
ATOM 1976 O O . SER A 1 262 ? -20.478 8.318 10.558 1.00 93.12 262 SER A O 1
ATOM 1978 N N . GLU A 1 263 ? -22.408 9.455 10.608 1.00 86.94 263 GLU A N 1
ATOM 1979 C CA . GLU A 1 263 ? -22.929 8.839 9.378 1.00 86.94 263 GLU A CA 1
ATOM 1980 C C . GLU A 1 263 ? -22.083 9.183 8.142 1.00 86.94 263 GLU A C 1
ATOM 1982 O O . GLU A 1 263 ? -22.043 8.396 7.205 1.00 86.94 263 GLU A O 1
ATOM 1987 N N . ARG A 1 264 ? -21.364 10.314 8.174 1.00 84.62 264 ARG A N 1
ATOM 1988 C CA . ARG A 1 264 ? -20.438 10.759 7.119 1.00 84.62 264 ARG A CA 1
ATOM 1989 C C . ARG A 1 264 ? -19.000 10.249 7.311 1.00 84.62 264 ARG A C 1
ATOM 1991 O O . ARG A 1 264 ? -18.079 10.748 6.683 1.00 84.62 264 ARG A O 1
ATOM 1998 N N . GLY A 1 265 ? -18.797 9.278 8.206 1.00 91.06 265 GLY A N 1
ATOM 1999 C CA . GLY A 1 265 ? -17.505 8.620 8.425 1.00 91.06 265 GLY A CA 1
ATOM 2000 C C . GLY A 1 265 ? -16.409 9.512 8.994 1.00 91.06 265 GLY A C 1
ATOM 2001 O O . GLY A 1 265 ? -15.233 9.337 8.678 1.00 91.06 265 GLY A O 1
ATOM 2002 N N . ASP A 1 266 ? -16.794 10.412 9.893 1.00 94.94 266 ASP A N 1
ATOM 2003 C CA . ASP A 1 266 ? -15.875 11.087 10.803 1.00 94.94 266 ASP A CA 1
ATOM 2004 C C . ASP A 1 266 ? -15.874 10.414 12.172 1.00 94.94 266 ASP A C 1
ATOM 2006 O O . ASP A 1 266 ? -16.891 9.872 12.614 1.00 94.94 266 ASP A O 1
ATOM 2010 N N . VAL A 1 267 ? -14.747 10.499 12.882 1.00 98.00 267 VAL A N 1
ATOM 2011 C CA . VAL A 1 267 ? -14.656 10.046 14.274 1.00 98.00 267 VAL A CA 1
ATOM 2012 C C . VAL A 1 267 ? -14.504 11.238 15.214 1.00 98.00 267 VAL A C 1
ATOM 2014 O O . VAL A 1 267 ? -13.481 11.931 15.225 1.00 98.00 267 VAL A O 1
ATOM 2017 N N . TYR A 1 268 ? -15.523 11.441 16.043 1.00 98.38 268 TYR A N 1
ATOM 2018 C CA . TYR A 1 268 ? -15.594 12.488 17.053 1.00 98.38 268 TYR A CA 1
ATOM 2019 C C . TYR A 1 268 ? -15.378 11.942 18.463 1.00 98.38 268 TYR A C 1
ATOM 2021 O O . TYR A 1 268 ? -15.625 10.772 18.762 1.00 98.38 268 TYR A O 1
ATOM 2029 N N . GLU A 1 269 ? -14.922 12.819 19.344 1.00 98.12 269 GLU A N 1
ATOM 2030 C CA . GLU A 1 269 ? -14.981 12.636 20.786 1.00 98.12 269 GLU A CA 1
ATOM 2031 C C . GLU A 1 269 ? -16.446 12.497 21.245 1.00 98.12 269 GLU A C 1
ATOM 2033 O O . GLU A 1 269 ? -17.397 12.716 20.489 1.00 98.12 269 GLU A O 1
ATOM 2038 N N . SER A 1 270 ? -16.647 12.171 22.523 1.00 96.81 270 SER A N 1
ATOM 2039 C CA . SER A 1 270 ? -17.990 11.982 23.103 1.00 96.81 270 SER A CA 1
ATOM 2040 C C . SER A 1 270 ? -18.923 13.208 23.028 1.00 96.81 270 SER A C 1
ATOM 2042 O O . SER A 1 270 ? -20.125 13.072 23.247 1.00 96.81 270 SER A O 1
ATOM 2044 N N . ASP A 1 271 ? -18.400 14.398 22.707 1.00 96.25 271 ASP A N 1
ATOM 2045 C CA . ASP A 1 271 ? -19.187 15.620 22.498 1.00 96.25 271 ASP A CA 1
ATOM 2046 C C . ASP A 1 271 ? -19.857 15.699 21.110 1.00 96.25 271 ASP A C 1
ATOM 2048 O O . ASP A 1 271 ? -20.685 16.587 20.882 1.00 96.25 271 ASP A O 1
ATOM 2052 N N . GLY A 1 272 ? -19.497 14.795 20.189 1.00 95.50 272 GLY A N 1
ATOM 2053 C CA . GLY A 1 272 ? -19.994 14.750 18.814 1.00 95.50 272 GLY A CA 1
ATOM 2054 C C . GLY A 1 272 ? -19.565 15.934 17.939 1.00 95.50 272 GLY A C 1
ATOM 2055 O O . GLY A 1 272 ? -20.198 16.181 16.915 1.00 95.50 272 GLY A O 1
ATOM 2056 N N . LYS A 1 273 ? -18.550 16.706 18.350 1.00 96.00 273 LYS A N 1
ATOM 2057 C CA . LYS A 1 273 ? -18.100 17.934 17.665 1.00 96.00 273 LYS A CA 1
ATOM 2058 C C . LYS A 1 273 ? -16.588 18.004 17.496 1.00 96.00 273 LYS A C 1
ATOM 2060 O O . LYS A 1 273 ? -16.104 18.515 16.490 1.00 96.00 273 LYS A O 1
ATOM 2065 N N . THR A 1 274 ? -15.840 17.537 18.487 1.00 97.69 274 THR A N 1
ATOM 2066 C CA . THR A 1 274 ? -14.379 17.574 18.483 1.00 97.69 274 THR A CA 1
ATOM 2067 C C . THR A 1 274 ? -13.855 16.328 17.787 1.00 97.69 274 THR A C 1
ATOM 2069 O O . THR A 1 274 ? -14.233 15.223 18.152 1.00 97.69 274 THR A O 1
ATOM 2072 N N . PHE A 1 275 ? -12.992 16.474 16.782 1.00 98.25 275 PHE A N 1
ATOM 2073 C CA . PHE A 1 275 ? -12.386 15.317 16.118 1.00 98.25 275 PHE A CA 1
ATOM 2074 C C . PHE A 1 275 ? -11.449 14.563 17.062 1.00 98.25 275 PHE A C 1
ATOM 2076 O O . PHE A 1 275 ? -10.630 15.177 17.754 1.00 98.25 275 PHE A O 1
ATOM 2083 N N . VAL A 1 276 ? -11.522 13.230 17.030 1.00 98.62 276 VAL A N 1
ATOM 2084 C CA . VAL A 1 276 ? -10.560 12.389 17.745 1.00 98.62 276 VAL A CA 1
ATOM 2085 C C . VAL A 1 276 ? -9.184 12.571 17.133 1.00 98.62 276 VAL A C 1
ATOM 2087 O O . VAL A 1 276 ? -9.003 12.442 15.923 1.00 98.62 276 VAL A O 1
ATOM 2090 N N . LYS A 1 277 ? -8.196 12.807 17.993 1.00 98.56 277 LYS A N 1
ATOM 2091 C CA . LYS A 1 277 ? -6.789 12.936 17.597 1.00 98.56 277 LYS A CA 1
ATOM 2092 C C . LYS A 1 277 ? -5.976 11.683 17.875 1.00 98.56 277 LYS A C 1
ATOM 2094 O O . LYS A 1 277 ? -5.166 11.268 17.050 1.00 98.56 277 LYS A O 1
ATOM 2099 N N . VAL A 1 278 ? -6.207 11.060 19.025 1.00 98.56 278 VAL A N 1
ATOM 2100 C CA . VAL A 1 278 ? -5.537 9.820 19.421 1.00 98.56 278 VAL A CA 1
ATOM 2101 C C . VAL A 1 278 ? -6.572 8.710 19.445 1.00 98.56 278 VAL A C 1
ATOM 2103 O O . VAL A 1 278 ? -7.399 8.661 20.349 1.00 98.56 278 VAL A O 1
ATOM 2106 N N . LEU A 1 279 ? -6.521 7.821 18.457 1.00 98.62 279 LEU A N 1
ATOM 2107 C CA . LEU A 1 279 ? -7.478 6.732 18.296 1.00 98.62 279 LEU A CA 1
ATOM 2108 C C . LEU A 1 279 ? -6.785 5.389 18.497 1.00 98.62 279 LEU A C 1
ATOM 2110 O O . LEU A 1 279 ? -5.730 5.119 17.925 1.00 98.62 279 LEU A O 1
ATOM 2114 N N . LYS A 1 280 ? -7.402 4.512 19.281 1.00 98.62 280 LYS A N 1
ATOM 2115 C CA . LYS A 1 280 ? -7.003 3.111 19.390 1.00 98.62 280 LYS A CA 1
ATOM 2116 C C . LYS A 1 280 ? -8.190 2.236 19.057 1.00 98.62 280 LYS A C 1
ATOM 2118 O O . LYS A 1 280 ? -9.195 2.254 19.766 1.00 98.62 280 LYS A O 1
ATOM 2123 N N . ILE A 1 281 ? -8.044 1.436 18.012 1.00 98.00 281 ILE A N 1
ATOM 2124 C CA . ILE A 1 281 ? -8.974 0.368 17.664 1.00 98.00 281 ILE A CA 1
ATOM 2125 C C . ILE A 1 281 ? -8.282 -0.948 17.964 1.00 98.00 281 ILE A C 1
ATOM 2127 O O . ILE A 1 281 ? -7.111 -1.141 17.635 1.00 98.00 281 ILE A O 1
ATOM 2131 N N . LYS A 1 282 ? -9.007 -1.856 18.606 1.00 93.31 282 LYS A N 1
ATOM 2132 C CA . LYS A 1 282 ? -8.537 -3.218 18.837 1.00 93.31 282 LYS A CA 1
ATOM 2133 C C . LYS A 1 282 ? -9.574 -4.215 18.351 1.00 93.31 282 LYS A C 1
ATOM 2135 O O . LYS A 1 282 ? -10.770 -3.901 18.384 1.00 93.31 282 LYS A O 1
ATOM 2140 N N . PRO A 1 283 ? -9.144 -5.433 17.988 1.00 86.50 283 PRO A N 1
ATOM 2141 C CA . PRO A 1 283 ? -10.067 -6.535 17.837 1.00 86.50 283 PRO A CA 1
ATOM 2142 C C . PRO A 1 283 ? -10.886 -6.701 19.121 1.00 86.50 283 PRO A C 1
ATOM 2144 O O . PRO A 1 283 ? -10.366 -6.545 20.230 1.00 86.50 283 PRO A O 1
ATOM 2147 N N . ASN A 1 284 ? -12.153 -7.086 18.983 1.00 77.50 284 ASN A N 1
ATOM 2148 C CA . ASN A 1 284 ? -12.956 -7.561 20.115 1.00 77.50 284 ASN A CA 1
ATOM 2149 C C . ASN A 1 284 ? -12.372 -8.854 20.714 1.00 77.50 284 ASN A C 1
ATOM 2151 O O . ASN A 1 284 ? -12.727 -9.215 21.832 1.00 77.50 284 ASN A O 1
ATOM 2155 N N . GLY A 1 285 ? -11.447 -9.481 19.973 1.00 69.12 285 GLY A N 1
ATOM 2156 C CA . GLY A 1 285 ? -10.918 -10.824 20.145 1.00 69.12 285 GLY A CA 1
ATOM 2157 C C . GLY A 1 285 ? -11.862 -11.849 19.517 1.00 69.12 285 GLY A C 1
ATOM 2158 O O . GLY A 1 285 ? -13.070 -11.636 19.425 1.00 69.12 285 GLY A O 1
ATOM 2159 N N . MET A 1 286 ? -11.313 -12.949 19.010 1.00 75.12 286 MET A N 1
ATOM 2160 C CA . MET A 1 286 ? -12.113 -14.050 18.478 1.00 75.12 286 MET A CA 1
ATOM 2161 C C . MET A 1 286 ? -12.547 -14.942 19.647 1.00 75.12 286 MET A C 1
ATOM 2163 O O . MET A 1 286 ? -11.716 -15.348 20.460 1.00 75.12 286 MET A O 1
ATOM 2167 N N . LYS A 1 287 ? -13.849 -15.242 19.761 1.00 82.56 287 LYS A N 1
ATOM 2168 C CA . LYS A 1 287 ? -14.338 -16.169 20.792 1.00 82.56 287 LYS A CA 1
ATOM 2169 C C . LYS A 1 287 ? -13.618 -17.508 20.651 1.00 82.56 287 LYS A C 1
ATOM 2171 O O . LYS A 1 287 ? -13.661 -18.127 19.597 1.00 82.56 287 LYS A O 1
ATOM 2176 N N . GLY A 1 288 ? -12.972 -17.954 21.719 1.00 84.06 288 GLY A N 1
ATOM 2177 C CA . GLY A 1 288 ? -12.163 -19.167 21.760 1.00 84.06 288 GLY A CA 1
ATOM 2178 C C . GLY A 1 288 ? -10.675 -18.974 21.456 1.00 84.06 288 GLY A C 1
ATOM 2179 O O . GLY A 1 288 ? -9.899 -19.830 21.869 1.00 84.06 288 GLY A O 1
ATOM 2180 N N . ASP A 1 289 ? -10.265 -17.866 20.834 1.00 85.12 289 ASP A N 1
ATOM 2181 C CA . ASP A 1 289 ? -8.854 -17.510 20.627 1.00 85.12 289 ASP A CA 1
ATOM 2182 C C . ASP A 1 289 ? -8.346 -16.699 21.827 1.00 85.12 289 ASP A C 1
ATOM 2184 O O . ASP A 1 289 ? -8.279 -15.468 21.836 1.00 85.12 289 ASP A O 1
ATOM 2188 N N . VAL A 1 290 ? -8.027 -17.400 22.910 1.00 86.94 290 VAL A N 1
ATOM 2189 C CA . VAL A 1 290 ? -7.466 -16.774 24.116 1.00 86.94 290 VAL A CA 1
ATOM 2190 C C . VAL A 1 290 ? -5.986 -16.459 23.991 1.00 86.94 290 VAL A C 1
ATOM 2192 O O . VAL A 1 290 ? -5.426 -15.755 24.847 1.00 86.94 290 VAL A O 1
ATOM 2195 N N . THR A 1 291 ? -5.308 -17.043 23.011 1.00 83.38 291 THR A N 1
ATOM 2196 C CA . THR A 1 291 ? -3.904 -16.750 22.738 1.00 83.38 291 THR A CA 1
ATOM 2197 C C . THR A 1 291 ? -3.741 -15.449 21.961 1.00 83.38 291 THR A C 1
ATOM 2199 O O . THR A 1 291 ? -2.754 -14.754 22.203 1.00 83.38 291 THR A O 1
ATOM 2202 N N . GLY A 1 292 ? -4.748 -15.064 21.176 1.00 74.81 292 GLY A N 1
ATOM 2203 C CA . GLY A 1 292 ? -4.738 -13.912 20.283 1.00 74.81 292 GLY A CA 1
ATOM 2204 C C . GLY A 1 292 ? -3.925 -14.167 19.014 1.00 74.81 292 GLY A C 1
ATOM 2205 O O . GLY A 1 292 ? -3.426 -13.207 18.431 1.00 74.81 292 GLY A O 1
ATOM 2206 N N . ASP A 1 293 ? -3.723 -15.433 18.632 1.00 71.31 293 ASP A N 1
ATOM 2207 C CA . ASP A 1 293 ? -2.921 -15.815 17.460 1.00 71.31 293 ASP A CA 1
ATOM 2208 C C . ASP A 1 293 ? -3.738 -15.835 16.151 1.00 71.31 293 ASP A C 1
ATOM 2210 O O . ASP A 1 293 ? -3.208 -16.129 15.074 1.00 71.31 293 ASP A O 1
ATOM 2214 N N . GLY A 1 294 ? -5.026 -15.483 16.237 1.00 73.38 294 GLY A N 1
ATOM 2215 C CA . GLY A 1 294 ? -5.969 -15.448 15.128 1.00 73.38 294 GLY A CA 1
ATOM 2216 C C . GLY A 1 294 ? -6.543 -16.818 14.768 1.00 73.38 294 GLY A C 1
ATOM 2217 O O . GLY A 1 294 ? -7.243 -16.931 13.759 1.00 73.38 294 GLY A O 1
ATOM 2218 N N . LYS A 1 295 ? -6.248 -17.867 15.543 1.00 82.38 295 LYS A N 1
ATOM 2219 C CA . LYS A 1 295 ? -6.724 -19.237 15.333 1.00 82.38 295 LYS A CA 1
ATOM 2220 C C . LYS A 1 295 ? -7.260 -19.799 16.648 1.00 82.38 295 LYS A C 1
ATOM 2222 O O . LYS A 1 295 ? -6.793 -19.473 17.722 1.00 82.38 295 LYS A O 1
ATOM 2227 N N . ILE A 1 296 ? -8.221 -20.715 16.556 1.00 88.62 296 ILE A N 1
ATOM 2228 C CA . ILE A 1 296 ? -8.724 -21.459 17.719 1.00 88.62 296 ILE A CA 1
ATOM 2229 C C . ILE A 1 296 ? -8.123 -22.861 17.662 1.00 88.62 296 ILE A C 1
ATOM 2231 O O . ILE A 1 296 ? -8.574 -23.713 16.893 1.00 88.62 296 ILE A O 1
ATOM 2235 N N . ASN A 1 297 ? -7.072 -23.104 18.441 1.00 91.69 297 ASN A N 1
ATOM 2236 C CA . ASN A 1 297 ? -6.287 -24.334 18.381 1.00 91.69 297 ASN A CA 1
ATOM 2237 C C . ASN A 1 297 ? -5.974 -24.919 19.777 1.00 91.69 297 ASN A C 1
ATOM 2239 O O . ASN A 1 297 ? -6.518 -24.522 20.808 1.00 91.69 297 ASN A O 1
ATOM 2243 N N . THR A 1 298 ? -5.132 -25.955 19.832 1.00 93.94 298 THR A N 1
ATOM 2244 C CA . THR A 1 298 ? -4.784 -26.648 21.087 1.00 93.94 298 THR A CA 1
ATOM 2245 C C . THR A 1 298 ? -4.073 -25.758 22.108 1.00 93.94 298 THR A C 1
ATOM 2247 O O . THR A 1 298 ? -4.125 -26.041 23.310 1.00 93.94 298 THR A O 1
ATOM 2250 N N . SER A 1 299 ? -3.419 -24.688 21.660 1.00 92.38 299 SER A N 1
ATOM 2251 C CA . SER A 1 299 ? -2.780 -23.701 22.532 1.00 92.38 299 SER A CA 1
ATOM 2252 C C . SER A 1 299 ? -3.827 -22.961 23.363 1.00 92.38 299 SER A C 1
ATOM 2254 O O . SER A 1 299 ? -3.658 -22.826 24.579 1.00 92.38 299 SER A O 1
ATOM 2256 N N . ASP A 1 300 ? -4.958 -22.596 22.753 1.00 92.31 300 ASP A N 1
ATOM 2257 C CA . ASP A 1 300 ? -6.085 -21.974 23.446 1.00 92.31 300 ASP A CA 1
ATOM 2258 C C . ASP A 1 300 ? -6.683 -22.906 24.489 1.00 92.31 300 ASP A C 1
ATOM 2260 O O . ASP A 1 300 ? -6.809 -22.545 25.661 1.00 92.31 300 ASP A O 1
ATOM 2264 N N . VAL A 1 301 ? -6.941 -24.157 24.094 1.00 94.88 301 VAL A N 1
ATOM 2265 C CA . VAL A 1 301 ? -7.427 -25.215 24.993 1.00 94.88 301 VAL A CA 1
ATOM 2266 C C . VAL A 1 301 ? -6.514 -25.344 26.212 1.00 94.88 301 VAL A C 1
ATOM 2268 O O . VAL A 1 301 ? -6.986 -25.401 27.347 1.00 94.88 301 VAL A O 1
ATOM 2271 N N . THR A 1 302 ? -5.198 -25.353 26.002 1.00 95.12 302 THR A N 1
ATOM 2272 C CA . THR A 1 302 ? -4.215 -25.483 27.085 1.00 95.12 302 THR A CA 1
ATOM 2273 C C . THR A 1 302 ? -4.271 -24.291 28.040 1.00 95.12 302 THR A C 1
ATOM 2275 O O . THR A 1 302 ? -4.250 -24.468 29.262 1.00 95.12 302 THR A O 1
ATOM 2278 N N . LYS A 1 303 ? -4.390 -23.075 27.498 1.00 93.75 303 LYS A N 1
ATOM 2279 C CA . LYS A 1 303 ? -4.442 -21.834 28.276 1.00 93.75 303 LYS A CA 1
ATOM 2280 C C . LYS A 1 303 ? -5.735 -21.731 29.095 1.00 93.75 303 LYS A C 1
ATOM 2282 O O . LYS A 1 303 ? -5.668 -21.437 30.288 1.00 93.75 303 LYS A O 1
ATOM 2287 N N . VAL A 1 304 ? -6.886 -22.067 28.506 1.00 93.94 304 VAL A N 1
ATOM 2288 C CA . VAL A 1 304 ? -8.172 -22.135 29.222 1.00 93.94 304 VAL A CA 1
ATOM 2289 C C . VAL A 1 304 ? -8.152 -23.228 30.290 1.00 93.94 304 VAL A C 1
ATOM 2291 O O . VAL A 1 304 ? -8.553 -22.987 31.428 1.00 93.94 304 VAL A O 1
ATOM 2294 N N . ALA A 1 305 ? -7.621 -24.414 29.978 1.00 95.19 305 ALA A N 1
ATOM 2295 C CA . ALA A 1 305 ? -7.525 -25.511 30.939 1.00 95.19 305 ALA A CA 1
ATOM 2296 C C . ALA A 1 305 ? -6.671 -25.142 32.161 1.00 95.19 305 ALA A C 1
ATOM 2298 O O . ALA A 1 305 ? -6.983 -25.557 33.279 1.00 95.19 305 ALA A O 1
AT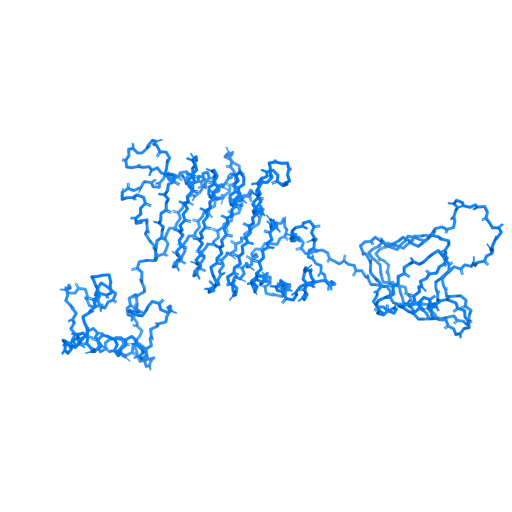OM 2299 N N . ALA A 1 306 ? -5.603 -24.361 31.974 1.00 95.06 306 ALA A N 1
ATOM 2300 C CA . ALA A 1 306 ? -4.780 -23.868 33.075 1.00 95.06 306 ALA A CA 1
ATOM 2301 C C . ALA A 1 306 ? -5.548 -22.903 33.996 1.00 95.06 306 ALA A C 1
ATOM 2303 O O . ALA A 1 306 ? -5.361 -22.962 35.213 1.00 95.06 306 ALA A O 1
ATOM 2304 N N . HIS A 1 307 ? -6.432 -22.070 33.443 1.00 93.94 307 HIS A N 1
ATOM 2305 C CA . HIS A 1 307 ? -7.288 -21.165 34.214 1.00 93.94 307 HIS A CA 1
ATOM 2306 C C . HIS A 1 307 ? -8.393 -21.893 34.968 1.00 93.94 307 HIS A C 1
ATOM 2308 O O . HIS A 1 307 ? -8.534 -21.675 36.167 1.00 93.94 307 HIS A O 1
ATOM 2314 N N . VAL A 1 308 ? -9.095 -22.825 34.315 1.00 93.25 308 VAL A N 1
ATOM 2315 C CA . VAL A 1 308 ? -10.117 -23.668 34.966 1.00 93.25 308 VAL A CA 1
ATOM 2316 C C . VAL A 1 308 ? -9.515 -24.469 36.129 1.00 93.25 308 VAL A C 1
ATOM 2318 O O . VAL A 1 308 ? -10.163 -24.672 37.149 1.00 93.25 308 VAL A O 1
ATOM 2321 N N . LYS A 1 309 ? -8.245 -24.885 36.015 1.00 92.56 309 LYS A N 1
ATOM 2322 C CA . LYS A 1 309 ? -7.497 -25.569 37.086 1.00 92.56 309 LYS A CA 1
ATOM 2323 C C . LYS A 1 309 ? -6.893 -24.624 38.138 1.00 92.56 309 LYS A C 1
ATOM 2325 O O . LYS A 1 309 ? -6.165 -25.099 39.005 1.00 92.56 309 LYS A O 1
ATOM 2330 N N . GLY A 1 310 ? -7.101 -23.310 38.032 1.00 90.94 310 GLY A N 1
ATOM 2331 C CA . GLY A 1 310 ? -6.539 -22.306 38.943 1.00 90.94 310 GLY A CA 1
ATOM 2332 C C . GLY A 1 310 ? -5.014 -22.147 38.876 1.00 90.94 310 GLY A C 1
ATOM 2333 O O . GLY A 1 310 ? -4.432 -21.490 39.731 1.00 90.94 310 GLY A O 1
ATOM 2334 N N . LYS A 1 311 ? -4.342 -22.739 37.879 1.00 92.31 311 LYS A N 1
ATOM 2335 C CA . LYS A 1 311 ? -2.872 -22.722 37.765 1.00 92.31 311 LYS A CA 1
ATOM 2336 C C . LYS A 1 311 ? -2.338 -21.447 37.121 1.00 92.31 311 LYS A C 1
ATOM 2338 O O . LYS A 1 311 ? -1.247 -21.001 37.457 1.00 92.31 311 LYS A O 1
ATOM 2343 N N . LYS A 1 312 ? -3.076 -20.886 36.162 1.00 90.38 312 LYS A N 1
ATOM 2344 C CA . LYS A 1 312 ? -2.714 -19.641 35.473 1.00 90.38 312 LYS A CA 1
ATOM 2345 C C . LYS A 1 312 ? -3.980 -18.883 35.116 1.00 90.38 312 LYS A C 1
ATOM 2347 O O . LYS A 1 312 ? -4.757 -19.355 34.292 1.00 90.38 312 LYS A O 1
ATOM 2352 N N . LEU A 1 313 ? -4.204 -17.740 35.756 1.00 91.62 313 LEU A N 1
ATOM 2353 C CA . LEU A 1 313 ? -5.431 -16.976 35.561 1.00 91.62 313 LEU A CA 1
ATOM 2354 C C . LEU A 1 313 ? -5.405 -16.189 34.241 1.00 91.62 313 LEU A C 1
ATOM 2356 O O . LEU A 1 313 ? -4.378 -15.619 33.878 1.00 91.62 313 LEU A O 1
ATOM 2360 N N . LEU A 1 314 ? -6.535 -16.176 33.532 1.00 88.62 314 LEU A N 1
ATOM 2361 C CA . LEU A 1 314 ? -6.761 -15.351 32.346 1.00 88.62 314 LEU A CA 1
ATOM 2362 C C . LEU A 1 314 ? -7.064 -13.906 32.751 1.00 88.62 314 LEU A C 1
ATOM 2364 O O . LEU A 1 314 ? -7.671 -13.671 33.801 1.00 88.62 314 LEU A O 1
ATOM 2368 N N . THR A 1 315 ? -6.700 -12.945 31.900 1.00 85.38 315 THR A N 1
ATOM 2369 C CA . THR A 1 315 ? -7.129 -11.544 32.066 1.00 85.38 315 THR A CA 1
ATOM 2370 C C . THR A 1 315 ? -8.637 -11.403 31.841 1.00 85.38 315 THR A C 1
ATOM 2372 O O . THR A 1 315 ? -9.269 -12.310 31.299 1.00 85.38 315 THR A O 1
ATOM 2375 N N . LYS A 1 316 ? -9.239 -10.272 32.231 1.00 80.44 316 LYS A N 1
ATOM 2376 C CA . LYS A 1 316 ? -10.680 -10.037 32.015 1.00 80.44 316 LYS A CA 1
ATOM 2377 C C . LYS A 1 316 ? -11.053 -10.092 30.532 1.00 80.44 316 LYS A C 1
ATOM 2379 O O . LYS A 1 316 ? -12.083 -10.652 30.178 1.00 80.44 316 LYS A O 1
ATOM 2384 N N . GLU A 1 317 ? -10.185 -9.570 29.671 1.00 75.75 317 GLU A N 1
ATOM 2385 C CA . GLU A 1 317 ? -10.361 -9.599 28.219 1.00 75.75 317 GLU A CA 1
ATOM 2386 C C . GLU A 1 317 ? -10.335 -11.040 27.710 1.00 75.75 317 GLU A C 1
ATOM 2388 O O . GLU A 1 317 ? -11.230 -11.448 26.984 1.00 75.75 317 GLU A O 1
ATOM 2393 N N . GLN A 1 318 ? -9.363 -11.843 28.153 1.00 84.31 318 GLN A N 1
ATOM 2394 C CA . GLN A 1 318 ? -9.281 -13.255 27.776 1.00 84.31 318 GLN A CA 1
ATOM 2395 C C . GLN A 1 318 ? -10.473 -14.060 28.296 1.00 84.31 318 GLN A C 1
ATOM 2397 O O . GLN A 1 318 ? -10.971 -14.917 27.579 1.00 84.31 318 GLN A O 1
ATOM 2402 N N . GLN A 1 319 ? -10.958 -13.788 29.509 1.00 85.94 319 GLN A N 1
ATOM 2403 C CA . GLN A 1 319 ? -12.148 -14.454 30.048 1.00 85.94 319 GLN A CA 1
ATOM 2404 C C . GLN A 1 319 ? -13.388 -14.179 29.186 1.00 85.94 319 GLN A C 1
ATOM 2406 O O . GLN A 1 319 ? -14.152 -15.105 28.928 1.00 85.94 319 GLN A O 1
ATOM 2411 N N . ALA A 1 320 ? -13.539 -12.959 28.659 1.00 82.31 320 ALA A N 1
ATOM 2412 C CA . ALA A 1 320 ? -14.621 -12.624 27.732 1.00 82.31 320 ALA A CA 1
ATOM 2413 C C . ALA A 1 320 ? -14.541 -13.398 26.400 1.00 82.31 320 ALA A C 1
ATOM 2415 O O . ALA A 1 320 ? -15.572 -13.685 25.798 1.00 82.31 320 ALA A O 1
ATOM 2416 N N . LEU A 1 321 ? -13.335 -13.778 25.954 1.00 84.06 321 LEU A N 1
ATOM 2417 C CA . LEU A 1 321 ? -13.148 -14.629 24.770 1.00 84.06 321 LEU A CA 1
ATOM 2418 C C . LEU A 1 321 ? -13.451 -16.098 25.049 1.00 84.06 321 LEU A C 1
ATOM 2420 O O . LEU A 1 321 ? -13.811 -16.825 24.128 1.00 84.06 321 LEU A O 1
ATOM 2424 N N . VAL A 1 322 ? -13.298 -16.543 26.298 1.00 90.19 322 VAL A N 1
ATOM 2425 C CA . VAL A 1 322 ? -13.602 -17.924 26.687 1.00 90.19 322 VAL A CA 1
ATOM 2426 C C . VAL A 1 322 ? -15.078 -18.151 26.910 1.00 90.19 322 VAL A C 1
ATOM 2428 O O . VAL A 1 322 ? -15.502 -19.272 26.702 1.00 90.19 322 VAL A O 1
ATOM 2431 N N . ASP A 1 323 ? -15.849 -17.155 27.335 1.00 86.69 323 ASP A N 1
ATOM 2432 C CA . ASP A 1 323 ? -17.281 -17.323 27.597 1.00 86.69 323 ASP A CA 1
ATOM 2433 C C . ASP A 1 323 ? -18.063 -17.604 26.290 1.00 86.69 323 ASP A C 1
ATOM 2435 O O . ASP A 1 323 ? -18.618 -16.716 25.622 1.00 86.69 323 ASP A O 1
ATOM 2439 N N . ILE A 1 324 ? -18.040 -18.872 25.864 1.00 86.88 324 ILE A N 1
ATOM 2440 C CA . ILE A 1 324 ? -18.614 -19.338 24.600 1.00 86.88 324 ILE A CA 1
ATOM 2441 C C . ILE A 1 324 ? -20.119 -19.526 24.770 1.00 86.88 324 ILE A C 1
ATOM 2443 O O . ILE A 1 324 ? -20.865 -19.401 23.799 1.00 86.88 324 ILE A O 1
ATOM 2447 N N . ASP A 1 325 ? -20.580 -19.865 25.975 1.00 86.38 325 ASP A N 1
ATOM 2448 C CA . ASP A 1 325 ? -21.998 -20.068 26.264 1.00 86.38 325 ASP A CA 1
ATOM 2449 C C . ASP A 1 325 ? -22.742 -18.817 26.757 1.00 86.38 325 ASP A C 1
ATOM 2451 O O . ASP A 1 325 ? -23.973 -18.825 26.742 1.00 86.38 325 ASP A O 1
ATOM 2455 N N . GLY A 1 326 ? -22.022 -17.735 27.065 1.00 82.75 326 GLY A N 1
ATOM 2456 C CA . GLY A 1 326 ? -22.579 -16.434 27.428 1.00 82.75 326 GLY A CA 1
ATOM 2457 C C . GLY A 1 326 ? -23.098 -16.371 28.863 1.00 82.75 326 GLY A C 1
ATOM 2458 O O . GLY A 1 326 ? -23.940 -15.524 29.163 1.00 82.75 326 GLY A O 1
ATOM 2459 N N . ASN A 1 327 ? -22.658 -17.278 29.741 1.00 85.94 327 ASN A N 1
ATOM 2460 C CA . ASN A 1 327 ? -23.137 -17.363 31.121 1.00 85.94 327 ASN A CA 1
ATOM 2461 C C . ASN A 1 327 ? -22.375 -16.438 32.099 1.00 85.94 327 ASN A C 1
ATOM 2463 O O . ASN A 1 327 ? -22.702 -16.394 33.291 1.00 85.94 327 ASN A O 1
ATOM 2467 N N . GLY A 1 328 ? -21.361 -15.711 31.616 1.00 84.38 328 GLY A N 1
ATOM 2468 C CA . GLY A 1 328 ? -20.540 -14.784 32.393 1.00 84.38 328 GLY A CA 1
ATOM 2469 C C . GLY A 1 328 ? -19.446 -15.443 33.241 1.00 84.38 328 GLY A C 1
ATOM 2470 O O . GLY A 1 328 ? -18.833 -14.764 34.068 1.00 84.38 328 GLY A O 1
ATOM 2471 N N . LYS A 1 329 ? -19.195 -16.749 33.092 1.00 88.81 329 LYS A N 1
ATOM 2472 C CA . LYS A 1 329 ? -18.188 -17.515 33.842 1.00 88.81 329 LYS A CA 1
ATOM 2473 C C . LYS A 1 329 ? -17.350 -18.371 32.903 1.00 88.81 329 LYS A C 1
ATOM 2475 O O . LYS A 1 329 ? -17.861 -18.993 31.987 1.00 88.81 329 LYS A O 1
ATOM 2480 N N . VAL A 1 330 ? -16.062 -18.507 33.216 1.00 90.44 330 VAL A N 1
ATOM 2481 C CA . VAL A 1 330 ? -15.189 -19.450 32.511 1.00 90.44 330 VAL A CA 1
ATOM 2482 C C . VAL A 1 330 ? -15.263 -20.827 33.159 1.00 90.44 330 VAL A C 1
ATOM 2484 O O . VAL A 1 330 ? -14.823 -21.016 34.295 1.00 90.44 330 VAL A O 1
ATOM 2487 N N . THR A 1 331 ? -15.799 -21.806 32.433 1.00 93.19 331 THR A N 1
ATOM 2488 C CA . THR A 1 331 ? -16.064 -23.152 32.956 1.00 93.19 331 THR A CA 1
ATOM 2489 C C . THR A 1 331 ? -15.487 -24.268 32.079 1.00 93.19 331 THR A C 1
ATOM 2491 O O . THR A 1 331 ? -14.915 -24.051 31.009 1.00 93.19 331 THR A O 1
ATOM 2494 N N . ILE A 1 332 ? -15.644 -25.519 32.532 1.00 92.88 332 ILE A N 1
ATOM 2495 C CA . ILE A 1 332 ? -15.294 -26.701 31.733 1.00 92.88 332 ILE A CA 1
ATOM 2496 C C . ILE A 1 332 ? -16.136 -26.804 30.450 1.00 92.88 332 ILE A C 1
ATOM 2498 O O . ILE A 1 332 ? -15.675 -27.368 29.455 1.00 92.88 332 ILE A O 1
ATOM 2502 N N . THR A 1 333 ? -17.348 -26.243 30.449 1.00 92.69 333 THR A N 1
ATOM 2503 C CA . THR A 1 333 ? -18.232 -26.213 29.280 1.00 92.69 333 THR A CA 1
ATOM 2504 C C . THR A 1 333 ? -17.585 -25.424 28.149 1.00 92.69 333 THR A C 1
ATOM 2506 O O . THR A 1 333 ? -17.503 -25.918 27.022 1.00 92.69 333 THR A O 1
ATOM 2509 N N . ASP A 1 334 ? -17.039 -24.252 28.465 1.00 92.19 334 ASP A N 1
ATOM 2510 C CA . ASP A 1 334 ? -16.334 -23.389 27.519 1.00 92.19 334 ASP A CA 1
ATOM 2511 C C . ASP A 1 334 ? -15.086 -24.061 26.962 1.00 92.19 334 ASP A C 1
ATOM 2513 O O . ASP A 1 334 ? -14.911 -24.162 25.746 1.00 92.19 334 ASP A O 1
ATOM 2517 N N . LEU A 1 335 ? -14.266 -24.634 27.852 1.00 94.19 335 LEU A N 1
ATOM 2518 C CA . LEU A 1 335 ? -13.087 -25.406 27.464 1.00 94.19 335 LEU A CA 1
ATOM 2519 C C . LEU A 1 335 ? -13.446 -26.522 26.477 1.00 94.19 335 LEU A C 1
ATOM 2521 O O . LEU A 1 335 ? -12.736 -26.744 25.497 1.00 94.19 335 LEU A O 1
ATOM 2525 N N . THR A 1 336 ? -14.548 -27.229 26.730 1.00 93.94 336 THR A N 1
ATOM 2526 C CA . THR A 1 336 ? -14.990 -28.344 25.887 1.00 93.94 336 THR A CA 1
ATOM 2527 C C . THR A 1 336 ? -15.427 -27.858 24.505 1.00 93.94 336 THR A C 1
ATOM 2529 O O . THR A 1 336 ? -15.131 -28.519 23.510 1.00 93.94 336 THR A O 1
ATOM 2532 N N . ARG A 1 337 ? -16.073 -26.688 24.415 1.00 92.25 337 ARG A N 1
ATOM 2533 C CA . ARG A 1 337 ? -16.462 -26.068 23.136 1.00 92.25 337 ARG A CA 1
ATOM 2534 C C . ARG A 1 337 ? -15.247 -25.611 22.331 1.00 92.25 337 ARG A C 1
ATOM 2536 O O . ARG A 1 337 ? -15.157 -25.943 21.153 1.00 92.25 337 ARG A O 1
ATOM 2543 N N . ILE A 1 338 ? -14.281 -24.955 22.973 1.00 91.44 338 ILE A N 1
ATOM 2544 C CA . ILE A 1 338 ? -13.008 -24.559 22.345 1.00 91.44 338 ILE A CA 1
ATOM 2545 C C . ILE A 1 338 ? -12.245 -25.800 21.865 1.00 91.44 338 ILE A C 1
ATOM 2547 O O . ILE A 1 338 ? -11.782 -25.851 20.729 1.00 91.44 338 ILE A O 1
ATOM 2551 N N . ALA A 1 339 ? -12.191 -26.860 22.676 1.00 93.12 339 ALA A N 1
ATOM 2552 C CA . ALA A 1 339 ? -11.554 -28.116 22.290 1.00 93.12 339 ALA A CA 1
ATOM 2553 C C . ALA A 1 339 ? -12.277 -28.838 21.143 1.00 93.12 339 ALA A C 1
ATOM 2555 O O . ALA A 1 339 ? -11.629 -29.520 20.348 1.00 93.12 339 ALA A O 1
ATOM 2556 N N . ALA A 1 340 ? -13.604 -28.720 21.051 1.00 92.62 340 ALA A N 1
ATOM 2557 C CA . ALA A 1 340 ? -14.373 -29.264 19.937 1.00 92.62 340 ALA A CA 1
ATOM 2558 C C . ALA A 1 340 ? -14.105 -28.493 18.636 1.00 92.62 340 ALA A C 1
ATOM 2560 O O . ALA A 1 340 ? -13.946 -29.135 17.595 1.00 92.62 340 ALA A O 1
ATOM 2561 N N . HIS A 1 341 ? -13.982 -27.163 18.706 1.00 92.12 341 HIS A N 1
ATOM 2562 C CA . HIS A 1 341 ? -13.581 -26.325 17.574 1.00 92.12 341 HIS A CA 1
ATOM 2563 C C . HIS A 1 341 ? -12.171 -26.663 17.106 1.00 92.12 341 HIS A C 1
ATOM 2565 O O . HIS A 1 341 ? -11.978 -26.996 15.942 1.00 92.12 341 HIS A O 1
ATOM 2571 N N . ALA A 1 342 ? -11.198 -26.678 18.020 1.00 91.00 342 ALA A N 1
ATOM 2572 C CA . ALA A 1 342 ? -9.801 -26.977 17.707 1.00 91.00 342 ALA A CA 1
ATOM 2573 C C . ALA A 1 342 ? -9.608 -28.368 17.066 1.00 91.00 342 ALA A C 1
ATOM 2575 O O . ALA A 1 342 ? -8.616 -28.614 16.388 1.00 91.00 342 ALA A O 1
ATOM 2576 N N . LYS A 1 343 ? -10.555 -29.292 17.282 1.00 90.81 343 LYS A N 1
ATOM 2577 C CA . LYS A 1 343 ? -10.581 -30.638 16.682 1.00 90.81 343 LYS A CA 1
ATOM 2578 C C . LYS A 1 343 ? -11.436 -30.732 15.410 1.00 90.81 343 LYS A C 1
ATOM 2580 O O . LYS A 1 343 ? -11.658 -31.842 14.934 1.00 90.81 343 LYS A O 1
ATOM 2585 N N . GLY A 1 344 ? -11.986 -29.621 14.919 1.00 87.62 344 GLY A N 1
ATOM 2586 C CA . GLY A 1 344 ? -12.881 -29.576 13.758 1.00 87.62 344 GLY A CA 1
ATOM 2587 C C . GLY A 1 344 ? -14.222 -30.290 13.960 1.00 87.62 344 GLY A C 1
ATOM 2588 O O . GLY A 1 344 ? -14.907 -30.597 12.992 1.00 87.62 344 GLY A O 1
ATOM 2589 N N . LYS A 1 345 ? -14.607 -30.599 15.206 1.00 87.88 345 LYS A N 1
ATOM 2590 C CA . LYS A 1 345 ? -15.830 -31.365 15.508 1.00 87.88 345 LYS A CA 1
ATOM 2591 C C . LYS A 1 345 ? -17.069 -30.486 15.621 1.00 87.88 345 LYS A C 1
ATOM 2593 O O . LYS A 1 345 ? -18.170 -30.946 15.334 1.00 87.88 345 LYS A O 1
ATOM 2598 N N . LYS A 1 346 ? -16.908 -29.254 16.109 1.00 87.50 346 LYS A N 1
ATOM 2599 C CA . LYS A 1 346 ? -18.000 -28.288 16.251 1.00 87.50 346 LYS A CA 1
ATOM 2600 C C . LYS A 1 346 ? -17.446 -26.871 16.227 1.00 87.50 346 LYS A C 1
ATOM 2602 O O . LYS A 1 346 ? -16.679 -26.511 17.114 1.00 87.50 346 LYS A O 1
ATOM 2607 N N . MET A 1 347 ? -17.851 -26.088 15.233 1.00 83.94 347 MET A N 1
ATOM 2608 C CA . MET A 1 347 ? -17.398 -24.707 15.087 1.00 83.94 347 MET A CA 1
ATOM 2609 C C . MET A 1 347 ? -18.056 -23.799 16.133 1.00 83.94 347 MET A C 1
ATOM 2611 O O . MET A 1 347 ? -19.204 -24.006 16.529 1.00 83.94 347 MET A O 1
ATOM 2615 N N . ILE A 1 348 ? -17.291 -22.806 16.579 1.00 82.00 348 ILE A N 1
ATOM 2616 C CA . ILE A 1 348 ? -17.751 -21.697 17.422 1.00 82.00 348 ILE A CA 1
ATOM 2617 C C . ILE A 1 348 ? -18.201 -20.622 16.437 1.00 82.00 348 ILE A C 1
ATOM 2619 O O . ILE A 1 348 ? -17.481 -20.372 15.469 1.00 82.00 348 ILE A O 1
ATOM 2623 N N . GLN A 1 349 ? -19.406 -20.094 16.645 1.00 58.50 349 GLN A N 1
ATOM 2624 C CA . GLN A 1 349 ? -20.008 -19.055 15.808 1.00 58.50 349 GLN A CA 1
ATOM 2625 C C . GLN A 1 349 ? -19.613 -17.664 16.282 1.00 58.50 349 GLN A C 1
ATOM 2627 O O . GLN A 1 349 ? -19.485 -17.486 17.519 1.00 58.50 349 GLN A O 1
#

Foldseek 3Di:
DEAEQEEDAFEEQEAGEDDDPVDDDDPPFEYEYAQYKYWFAYNPYARFFTQYYHYHQKDWPPPDCWDDDGGAIAHVVRHRHRTTIMHGWAFPQKDFQNQTQTPVCQCPRPVPRAWHADPVQLETEGNEDEGAAMERGDDAAHEDEDAAAYEHEFQDCPPVNQEHYEYAHAYEYAYDYEYEAHTAAERYEYEAAYEYEYENYHYEYEHQEYYEYDPDPHYQAEYEYYQYKYWAAHPHANKDQSQCWYHYHQKDWPPPPCWDQDNGGFTHDNVVPGHDRTTIMHGLAAQCPLVSPPDLAVVSLVQLVCCQVVNDNGDPSSQVSQPLVVPSGRHVVSSVQSVCCNVVNDNRD

Radius of gyration: 27.78 Å; chains: 1; bounding box: 54×50×81 Å

InterPro domains:
  IPR002105 Dockerin type I repeat [PF00404] (287-338)
  IPR016134 Dockerin domain [PS51766] (283-349)
  IPR018247 EF-Hand 1, calcium-binding site [PS00018] (323-335)
  IPR036439 Dockerin domain superfamily [G3DSA:1.10.1330.10] (286-343)
  IPR036439 Dockerin domain superfamily [SSF63446] (286-342)